Protein AF-A0A8J0R4U1-F1 (afdb_monomer)

Secondary structure (DSSP, 8-state):
-HHHHHHHHHHHHHHHHHHHHHHHHHHHHHHHHHHHHHHHHHHHHHHHHHHHHHHHHHHHHHHHHHHHHHHHHHHHHHHHHHHHHHHHHHHHHHHHHHHHHHHHHHHHHHHHHGGG-TTSHHHHHHHHHHHHHHHHHHHHHHHHHHHHHHHHHHHHHHHHHHHHHHHHHHHHHHHHHHHHHHHHHHHHHHHHHHHHHHHHHHHHHHHHHHHHHHHHHHHHHHHHHHHHHHHTT----------------------------TTTT-EEE-TTT--EEEGGGHHHHHHHHHHHT-

Sequence (294 aa):
MATKMLKSKLGSNSGDMEKLKKENETLKKTLEEMSKSKEKSDERRNKLLEDSKKGEVANNLNLLESQLKDALEKNQKWLVYDQQREEYVKGLMCRIYELEQQLGNANKTIQQQAKDTPSAAKQDDEKQKYYDKLLLAAKKDLDNEKKIASQLRAHLAAMKAERDEERQSYKEKKQKLRAELEVSKQETEEEKKRTKELTNQIQAMSMSLLKQHQQQNQIALLEQQKNTSDICNIVPSWTLHTDFEEKLTIRAQHSPPHRRSLLDESLLECPNCKAVYPASQHRELLAHIDYCTS

Radius of gyration: 56.48 Å; Cα contacts (8 Å, |Δi|>4): 35; chains: 1; bounding box: 121×32×156 Å

Solvent-accessible surface area (backbone atoms only — not comparable to full-atom values): 16674 Å² total; per-residue (Å²): 114,71,70,62,56,52,51,54,51,51,52,51,53,52,53,54,50,54,50,52,51,54,50,49,53,52,50,52,52,50,52,50,51,51,47,55,50,46,53,54,51,51,52,52,51,52,51,52,53,52,54,51,49,52,52,50,53,51,52,51,49,54,50,49,52,52,50,49,52,53,52,51,54,49,50,54,51,49,53,54,49,50,55,51,49,51,53,50,50,52,52,50,51,53,52,50,53,53,48,53,50,51,51,56,50,52,51,52,54,49,58,61,57,58,74,79,53,86,82,57,60,69,66,51,54,55,52,49,54,52,52,51,52,51,50,52,52,53,51,53,50,52,53,49,52,50,52,52,53,51,52,51,51,50,50,54,49,50,58,50,50,54,53,52,50,51,53,47,53,51,50,52,54,53,50,50,53,51,51,52,51,50,51,53,50,50,54,53,53,51,50,51,50,51,51,52,52,51,50,51,51,52,51,53,50,51,53,50,51,52,52,51,50,54,49,52,53,53,50,54,52,53,51,51,51,50,54,52,55,58,59,73,71,59,78,89,77,88,84,85,83,88,89,88,90,85,84,93,82,75,82,92,74,83,76,82,78,74,75,75,59,88,42,66,81,42,73,44,64,40,92,83,80,62,53,76,36,46,49,75,46,48,72,58,51,52,57,48,45,62,61,68,76,106

Organism: Xenopus tropicalis (NCBI:txid8364)

Foldseek 3Di:
DVVVVVVVVVVVVVVVVVVVVVVVVVVVVVVVVVVVVVVVVVVVVVVVVVVVVVVVVVVVVVVVVVVVVVVVVVVVVVVVVVVVVVVVVVVVVVVVVVVVVVVVVVVVVVVVVVVPDPPCVVVVVVVVVVVVVVVVVVVVVVVVVVVVVVVVVVVVVVVVVVVVVVVVVVVVVVVVVVVVVVVVVVVVVVVVVVVVVVVVVVVVVVVVVVVVVVVVVVVVVVVVVVVVVVVVPDDDDDDDDDDDPDDPPDDPDDDDPPPPPPQQPDWDAQPQPRDIDGSVPVVVSVVVNVVSVD

Structure (mmCIF, N/CA/C/O backbone):
data_AF-A0A8J0R4U1-F1
#
_entry.id   AF-A0A8J0R4U1-F1
#
loop_
_atom_site.group_PDB
_atom_site.id
_atom_site.type_symbol
_atom_site.label_atom_id
_atom_site.label_alt_id
_atom_site.label_comp_id
_atom_site.label_asym_id
_atom_site.label_entity_id
_atom_site.label_seq_id
_atom_site.pdbx_PDB_ins_code
_atom_site.Cartn_x
_atom_site.Cartn_y
_atom_site.Cartn_z
_atom_site.occupancy
_atom_site.B_iso_or_equiv
_atom_site.auth_seq_id
_atom_site.auth_comp_id
_atom_site.auth_asym_id
_atom_site.auth_atom_id
_atom_site.pdbx_PDB_model_num
ATOM 1 N N . MET A 1 1 ? 26.862 17.493 -91.982 1.00 55.97 1 MET A N 1
ATOM 2 C CA . MET A 1 1 ? 26.877 16.555 -90.830 1.00 55.97 1 MET A CA 1
ATOM 3 C C . MET A 1 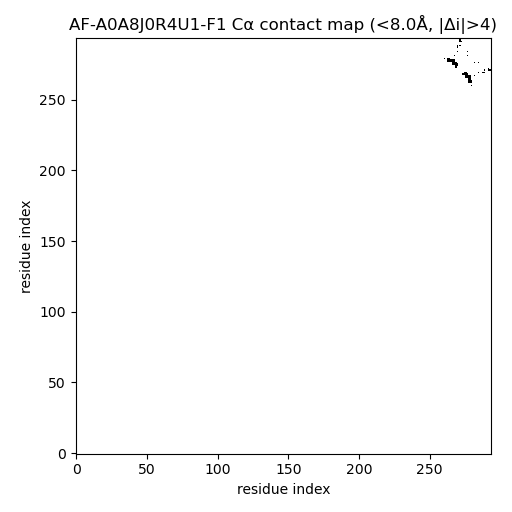1 ? 25.943 16.971 -89.687 1.00 55.97 1 MET A C 1
ATOM 5 O O . MET A 1 1 ? 25.285 16.093 -89.141 1.00 55.97 1 MET A O 1
ATOM 9 N N . ALA A 1 2 ? 25.800 18.264 -89.367 1.00 54.88 2 ALA A N 1
ATOM 10 C CA . ALA A 1 2 ? 24.943 18.744 -88.270 1.00 54.88 2 ALA A CA 1
ATOM 11 C C . ALA A 1 2 ? 23.453 18.326 -88.363 1.00 54.88 2 ALA A C 1
ATOM 13 O O . ALA A 1 2 ? 22.857 17.919 -87.370 1.00 54.88 2 ALA A O 1
ATOM 14 N N . THR A 1 3 ? 22.858 18.320 -89.559 1.00 58.03 3 THR A N 1
ATOM 15 C CA . THR A 1 3 ? 21.442 17.963 -89.778 1.00 58.03 3 THR A CA 1
ATOM 16 C C . THR A 1 3 ? 21.120 16.475 -89.590 1.00 58.03 3 THR A C 1
ATOM 18 O O . THR A 1 3 ? 20.017 16.149 -89.161 1.00 58.03 3 THR A O 1
ATOM 21 N N . LYS A 1 4 ? 22.068 15.558 -89.843 1.00 61.09 4 LYS A N 1
ATOM 22 C CA . LYS A 1 4 ? 21.885 14.113 -89.580 1.00 61.09 4 LYS A CA 1
ATOM 23 C C . LYS A 1 4 ? 21.950 13.794 -88.079 1.00 61.09 4 LYS A C 1
ATOM 25 O O . LYS A 1 4 ? 21.157 12.990 -87.604 1.00 61.09 4 LYS A O 1
ATOM 30 N N . MET A 1 5 ? 22.834 14.474 -87.344 1.00 62.09 5 MET A N 1
ATOM 31 C CA . MET A 1 5 ? 22.974 14.352 -85.884 1.00 62.09 5 MET A CA 1
ATOM 32 C C . MET A 1 5 ? 21.773 14.940 -85.127 1.00 62.09 5 MET A C 1
ATOM 34 O O . MET A 1 5 ? 21.328 14.374 -84.135 1.00 62.09 5 MET A O 1
ATOM 38 N N . LEU A 1 6 ? 21.196 16.043 -85.616 1.00 61.25 6 LEU A N 1
ATOM 39 C CA . LEU A 1 6 ? 19.971 16.613 -85.045 1.00 61.25 6 LEU A CA 1
ATOM 40 C C . LEU A 1 6 ? 18.757 15.691 -85.236 1.00 61.25 6 LEU A C 1
ATOM 42 O O . LEU A 1 6 ? 17.960 15.533 -84.317 1.00 61.25 6 LEU A O 1
ATOM 46 N N . LYS A 1 7 ? 18.634 15.031 -86.395 1.00 63.59 7 LYS A N 1
ATOM 47 C CA . LYS A 1 7 ? 17.503 14.135 -86.693 1.00 63.59 7 LYS A CA 1
ATOM 48 C C . LYS A 1 7 ? 17.536 12.839 -85.875 1.00 63.59 7 LYS A C 1
ATOM 50 O O . LYS A 1 7 ? 16.488 12.404 -85.407 1.00 63.59 7 LYS A O 1
ATOM 55 N N . SER A 1 8 ? 18.717 12.252 -85.652 1.00 65.56 8 SER A N 1
ATOM 56 C CA . SER A 1 8 ? 18.862 11.081 -84.773 1.00 65.56 8 SER A CA 1
ATOM 57 C C . SER A 1 8 ? 18.613 11.428 -83.302 1.00 65.56 8 SER A C 1
ATOM 59 O O . SER A 1 8 ? 17.952 10.668 -82.599 1.00 65.56 8 SER A O 1
ATOM 61 N N . LYS A 1 9 ? 19.062 12.605 -82.848 1.00 66.31 9 LYS A N 1
ATOM 62 C CA . LYS A 1 9 ? 18.845 13.072 -81.472 1.00 66.31 9 LYS A CA 1
ATOM 63 C C . LYS A 1 9 ? 17.380 13.432 -81.197 1.00 66.31 9 LYS A C 1
ATOM 65 O O . LYS A 1 9 ? 16.870 13.103 -80.135 1.00 66.31 9 LYS A O 1
ATOM 70 N N . LEU A 1 10 ? 16.669 14.007 -82.173 1.00 64.44 10 LEU A N 1
ATOM 71 C CA . LEU A 1 10 ? 15.218 14.235 -82.097 1.00 64.44 10 LEU A CA 1
ATOM 72 C C . LEU A 1 10 ? 14.412 12.925 -82.100 1.00 64.44 10 LEU A C 1
ATOM 74 O O . LEU A 1 10 ? 13.445 12.812 -81.353 1.00 64.44 10 LEU A O 1
ATOM 78 N N . GLY A 1 11 ? 14.823 11.925 -82.890 1.00 67.12 11 GLY A N 1
ATOM 79 C CA . GLY A 1 11 ? 14.196 10.597 -82.897 1.00 67.12 11 GLY A CA 1
ATOM 80 C C . GLY A 1 11 ? 14.381 9.834 -81.580 1.00 67.12 11 GLY A C 1
ATOM 81 O O . GLY A 1 11 ? 13.414 9.278 -81.065 1.00 67.12 11 GLY A O 1
ATOM 82 N N . SER A 1 12 ? 15.587 9.872 -80.997 1.00 68.56 12 SER A N 1
ATOM 83 C CA . SER A 1 12 ? 15.860 9.282 -79.674 1.00 68.56 12 SER A CA 1
ATOM 84 C C . SER A 1 12 ? 15.066 9.992 -78.577 1.00 68.56 12 SER A C 1
ATOM 86 O O . SER A 1 12 ? 14.332 9.343 -77.839 1.00 68.56 12 SER A O 1
ATOM 88 N N . ASN A 1 13 ? 15.096 11.330 -78.554 1.00 68.38 13 ASN A N 1
ATOM 89 C CA . ASN A 1 13 ? 14.337 12.119 -77.582 1.00 68.38 13 ASN A CA 1
ATOM 90 C C . ASN A 1 13 ? 12.819 11.890 -77.697 1.00 68.38 13 ASN A C 1
ATOM 92 O O . ASN A 1 13 ? 12.122 11.896 -76.687 1.00 68.38 13 ASN A O 1
ATOM 96 N N . SER A 1 14 ? 12.287 11.672 -78.905 1.00 72.81 14 SER A N 1
ATOM 97 C CA . SER A 1 14 ? 10.866 11.359 -79.104 1.00 72.81 14 SER A CA 1
ATOM 98 C C . SER A 1 14 ? 10.488 9.972 -78.573 1.00 72.81 14 SER A C 1
ATOM 100 O O . SER A 1 14 ? 9.396 9.814 -78.030 1.00 72.81 14 SER A O 1
ATOM 102 N N . GLY A 1 15 ? 11.364 8.972 -78.719 1.00 77.88 15 GLY A N 1
ATOM 103 C CA . GLY A 1 15 ? 11.153 7.631 -78.166 1.00 77.88 15 GLY A CA 1
ATOM 104 C C . GLY A 1 15 ? 11.222 7.612 -76.638 1.00 77.88 15 GLY A C 1
ATOM 105 O O . GLY A 1 15 ? 10.364 7.012 -75.988 1.00 77.88 15 GLY A O 1
ATOM 106 N N . ASP A 1 16 ? 12.184 8.337 -76.065 1.00 82.12 16 ASP A N 1
ATOM 107 C CA . ASP A 1 16 ? 12.335 8.482 -74.615 1.00 82.12 16 ASP A CA 1
ATOM 108 C C . ASP A 1 16 ? 11.140 9.223 -73.998 1.00 82.12 16 ASP A C 1
ATOM 110 O O . ASP A 1 16 ? 10.600 8.795 -72.978 1.00 82.12 16 ASP A O 1
ATOM 114 N N . MET A 1 17 ? 10.641 10.272 -74.661 1.00 79.12 17 MET A N 1
ATOM 115 C CA . MET A 1 17 ? 9.424 10.981 -74.247 1.00 79.12 17 MET A CA 1
ATOM 116 C C . MET A 1 17 ? 8.182 10.083 -74.245 1.00 79.12 17 MET A C 1
ATOM 118 O O . MET A 1 17 ? 7.368 10.160 -73.326 1.00 79.12 17 MET A O 1
ATOM 122 N N . GLU A 1 18 ? 8.021 9.216 -75.245 1.00 83.94 18 GLU A N 1
ATOM 123 C CA . GLU A 1 18 ? 6.876 8.302 -75.315 1.00 83.94 18 GLU A CA 1
ATOM 124 C C . GLU A 1 18 ? 6.953 7.199 -74.247 1.00 83.94 18 GLU A C 1
ATOM 126 O O . GLU A 1 18 ? 5.940 6.808 -73.662 1.00 83.94 18 GLU A O 1
ATOM 131 N N . LYS A 1 19 ? 8.166 6.734 -73.926 1.00 87.12 19 LYS A N 1
ATOM 132 C CA . LYS A 1 19 ? 8.407 5.787 -72.833 1.00 87.12 19 LYS A CA 1
ATOM 133 C C . LYS A 1 19 ? 8.102 6.411 -71.468 1.00 87.12 19 LYS A C 1
ATOM 135 O O . LYS A 1 19 ? 7.379 5.804 -70.682 1.00 87.12 19 LYS A O 1
ATOM 140 N N . LEU A 1 20 ? 8.560 7.642 -71.229 1.00 87.75 20 LEU A N 1
ATOM 141 C CA . LEU A 1 20 ? 8.276 8.393 -70.001 1.00 87.75 20 LEU A CA 1
ATOM 142 C C . LEU A 1 20 ? 6.785 8.707 -69.833 1.00 87.75 20 LEU A C 1
ATOM 144 O O . LEU A 1 20 ? 6.289 8.717 -68.708 1.00 87.75 20 LEU A O 1
ATOM 148 N N . LYS A 1 21 ? 6.043 8.940 -70.923 1.00 86.50 21 LYS A N 1
ATOM 149 C CA . LYS A 1 21 ? 4.579 9.089 -70.864 1.00 86.50 21 LYS A CA 1
ATOM 150 C C . LYS A 1 21 ? 3.899 7.805 -70.407 1.00 86.50 21 LYS A C 1
ATOM 152 O O . LYS A 1 21 ? 3.073 7.849 -69.503 1.00 86.50 21 LYS A O 1
ATOM 157 N N . LYS A 1 22 ? 4.269 6.661 -70.992 1.00 89.81 22 LYS A N 1
ATOM 158 C CA . LYS A 1 22 ? 3.725 5.356 -70.586 1.00 89.81 22 LYS A CA 1
ATOM 159 C C . LYS A 1 22 ? 4.062 5.036 -69.132 1.00 89.81 22 LYS A C 1
ATOM 161 O O . LYS A 1 22 ? 3.189 4.593 -68.396 1.00 89.81 22 LYS A O 1
ATOM 166 N N . GLU A 1 23 ? 5.292 5.312 -68.707 1.00 89.44 23 GLU A N 1
ATOM 167 C CA . GLU A 1 23 ? 5.721 5.130 -67.320 1.00 89.44 23 GLU A CA 1
ATOM 168 C C . GLU A 1 23 ? 4.936 6.039 -66.357 1.00 89.44 23 GLU A C 1
ATOM 170 O O . GLU A 1 23 ? 4.412 5.556 -65.355 1.00 89.44 23 GLU A O 1
ATOM 175 N N . ASN A 1 24 ? 4.730 7.315 -66.700 1.00 88.50 24 ASN A N 1
ATOM 176 C CA . ASN A 1 24 ? 3.894 8.225 -65.908 1.00 88.50 24 ASN A CA 1
ATOM 177 C C . ASN A 1 24 ? 2.436 7.762 -65.812 1.00 88.50 24 ASN A C 1
ATOM 179 O O . ASN A 1 24 ? 1.861 7.814 -64.728 1.00 88.50 24 ASN A O 1
ATOM 183 N N . GLU A 1 25 ? 1.844 7.269 -66.901 1.00 93.06 25 GLU A N 1
ATOM 184 C CA . GLU A 1 25 ? 0.487 6.710 -66.868 1.00 93.06 25 GLU A CA 1
ATOM 185 C C . GLU A 1 25 ? 0.410 5.473 -65.963 1.00 93.06 25 GLU A C 1
ATOM 187 O O . GLU A 1 25 ? -0.514 5.343 -65.155 1.00 93.06 25 GLU A O 1
ATOM 192 N N . THR A 1 26 ? 1.414 4.589 -66.016 1.00 89.88 26 THR A N 1
ATOM 193 C CA . THR A 1 26 ? 1.469 3.434 -65.108 1.00 89.88 26 THR A CA 1
ATOM 194 C C . THR A 1 26 ? 1.648 3.847 -63.649 1.00 89.88 26 THR A C 1
ATOM 196 O O . THR A 1 26 ? 0.945 3.328 -62.787 1.00 89.88 26 THR A O 1
ATOM 199 N N . LEU A 1 27 ? 2.517 4.819 -63.355 1.00 92.06 27 LEU A N 1
ATOM 200 C CA . LEU A 1 27 ? 2.722 5.330 -61.999 1.00 92.06 27 LEU A CA 1
ATOM 201 C C . LEU A 1 27 ? 1.466 6.008 -61.457 1.00 92.06 27 LEU A C 1
ATOM 203 O O . LEU A 1 27 ? 1.099 5.781 -60.306 1.00 92.06 27 LEU A O 1
ATOM 207 N N . LYS A 1 28 ? 0.772 6.790 -62.287 1.00 93.19 28 LYS A N 1
ATOM 208 C CA . LYS A 1 28 ? -0.491 7.438 -61.929 1.00 93.19 28 LYS A CA 1
ATOM 209 C C . LYS A 1 28 ? -1.560 6.405 -61.576 1.00 93.19 28 LYS A C 1
ATOM 211 O O . LYS A 1 28 ? -2.213 6.539 -60.544 1.00 93.19 28 LYS A O 1
ATOM 216 N N . LYS A 1 29 ? -1.680 5.337 -62.371 1.00 94.19 29 LYS A N 1
ATOM 217 C CA . LYS A 1 29 ? -2.605 4.233 -62.090 1.00 94.19 29 LYS A CA 1
ATOM 218 C C . LYS A 1 29 ? -2.261 3.517 -60.779 1.00 94.19 29 LYS A C 1
ATOM 220 O O . LYS A 1 29 ? -3.145 3.326 -59.948 1.00 94.19 29 LYS A O 1
ATOM 225 N N . THR A 1 30 ? -0.986 3.199 -60.552 1.00 91.00 30 THR A N 1
ATOM 226 C CA . THR A 1 30 ? -0.528 2.556 -59.310 1.00 91.00 30 THR A CA 1
ATOM 227 C C . THR A 1 30 ? -0.756 3.449 -58.086 1.00 91.00 30 THR A C 1
ATOM 229 O O . THR A 1 30 ? -1.203 2.968 -57.048 1.00 91.00 30 THR A O 1
ATOM 232 N N . LEU A 1 31 ? -0.507 4.758 -58.190 1.00 90.50 31 LEU A N 1
ATOM 233 C CA . LEU A 1 31 ? -0.778 5.723 -57.117 1.00 90.50 31 LEU A CA 1
ATOM 234 C C . LEU A 1 31 ? -2.268 5.815 -56.783 1.00 90.50 31 LEU A C 1
ATOM 236 O O . LEU A 1 31 ? -2.635 5.920 -55.610 1.00 90.50 31 LEU A O 1
ATOM 240 N N . GLU A 1 32 ? -3.130 5.755 -57.794 1.00 91.50 32 GLU A N 1
ATOM 241 C CA . GLU A 1 32 ? -4.571 5.812 -57.589 1.00 91.50 32 GLU A CA 1
ATOM 242 C C . GLU A 1 32 ? -5.124 4.511 -56.986 1.00 91.50 32 GLU A C 1
ATOM 244 O O . GLU A 1 32 ? -5.979 4.549 -56.098 1.00 91.50 32 GLU A O 1
ATOM 249 N N . GLU A 1 33 ? -4.590 3.354 -57.383 1.00 91.69 33 GLU A N 1
ATOM 250 C CA . GLU A 1 33 ? -4.895 2.061 -56.758 1.00 91.69 33 GLU A CA 1
ATOM 251 C C . GLU A 1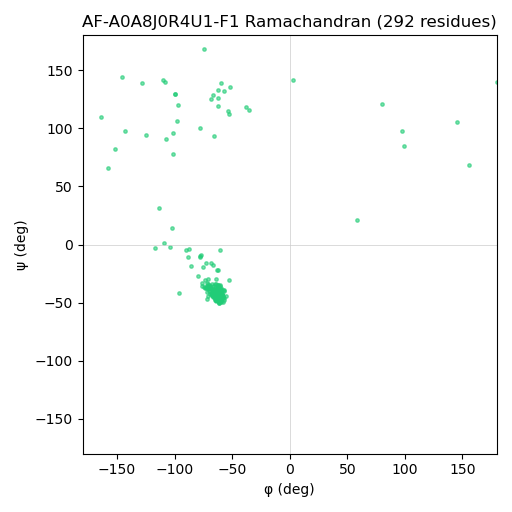 33 ? -4.412 2.003 -55.301 1.00 91.69 33 GLU A C 1
ATOM 253 O O . GLU A 1 33 ? -5.164 1.583 -54.416 1.00 91.69 33 GLU A O 1
ATOM 258 N N . MET A 1 34 ? -3.199 2.493 -55.018 1.00 89.06 34 MET A N 1
ATOM 259 C CA . MET A 1 34 ? -2.686 2.610 -53.651 1.00 89.06 34 MET A CA 1
ATOM 260 C C . MET A 1 34 ? -3.520 3.575 -52.804 1.00 89.06 34 MET A C 1
ATOM 262 O O . MET A 1 34 ? -3.792 3.264 -51.645 1.00 89.06 34 MET A O 1
ATOM 266 N N . SER A 1 35 ? -3.975 4.700 -53.366 1.00 91.12 35 SER A N 1
ATOM 267 C CA . SER A 1 35 ? -4.842 5.653 -52.655 1.00 91.12 35 SER A CA 1
ATOM 268 C C . SER A 1 35 ? -6.184 5.020 -52.295 1.00 91.12 35 SER A C 1
ATOM 270 O O . SER A 1 35 ? -6.564 5.024 -51.127 1.00 91.12 35 SER A O 1
ATOM 272 N N . LYS A 1 36 ? -6.844 4.352 -53.251 1.00 93.12 36 LYS A N 1
ATOM 273 C CA . LYS A 1 36 ? -8.109 3.633 -53.007 1.00 93.12 36 LYS A CA 1
ATOM 274 C C . LYS A 1 36 ? -7.947 2.492 -51.999 1.00 93.12 36 LYS A C 1
ATOM 276 O O . LYS A 1 36 ? -8.848 2.232 -51.202 1.00 93.12 36 LYS A O 1
ATOM 281 N N . SER A 1 37 ? -6.817 1.785 -52.031 1.00 90.25 37 SER A N 1
ATOM 282 C CA . SER A 1 37 ? -6.507 0.735 -51.053 1.00 90.25 37 SER A CA 1
ATOM 283 C C . SER A 1 37 ? -6.299 1.315 -49.652 1.00 90.25 37 SER A C 1
ATOM 285 O O . SER A 1 37 ? -6.830 0.788 -48.672 1.00 90.25 37 SER A O 1
ATOM 287 N N . LYS A 1 38 ? -5.579 2.438 -49.556 1.00 91.50 38 LYS A N 1
ATOM 288 C CA . LYS A 1 38 ? -5.329 3.140 -48.298 1.00 91.50 38 LYS A CA 1
ATOM 289 C C . LYS A 1 38 ? -6.621 3.676 -47.684 1.00 91.50 38 LYS A C 1
ATOM 291 O O . LYS A 1 38 ? -6.867 3.400 -46.518 1.00 91.50 38 LYS A O 1
ATOM 296 N N . GLU A 1 39 ? -7.479 4.323 -48.470 1.00 90.25 39 GLU A N 1
ATOM 297 C CA . GLU A 1 39 ? -8.795 4.804 -48.021 1.00 90.25 39 GLU A CA 1
ATOM 298 C C . GLU A 1 39 ? -9.655 3.667 -47.454 1.00 90.25 39 GLU A C 1
ATOM 300 O O . GLU A 1 39 ? -10.159 3.760 -46.336 1.00 90.25 39 GLU A O 1
ATOM 305 N N . LYS A 1 40 ? -9.749 2.535 -48.165 1.00 89.69 40 LYS A N 1
ATOM 306 C CA . LYS A 1 40 ? -10.480 1.352 -47.678 1.00 89.69 40 LYS A CA 1
ATOM 307 C C . LYS A 1 40 ? -9.872 0.767 -46.403 1.00 89.69 40 LYS A C 1
ATOM 309 O O . LYS A 1 40 ? -10.604 0.266 -45.548 1.00 89.69 40 LYS A O 1
ATOM 314 N N . SER A 1 41 ? -8.546 0.780 -46.286 1.00 87.38 41 SER A N 1
ATOM 315 C CA . SER A 1 41 ? -7.844 0.320 -45.087 1.00 87.38 41 SER A CA 1
ATOM 316 C C . SER A 1 41 ? -8.105 1.246 -43.898 1.00 87.38 41 SER A C 1
ATOM 318 O O . SER A 1 41 ? -8.359 0.767 -42.792 1.00 87.38 41 SER A O 1
ATOM 320 N N . ASP A 1 42 ? -8.080 2.559 -44.118 1.00 88.62 42 ASP A N 1
ATOM 321 C CA . ASP A 1 42 ? -8.350 3.566 -43.094 1.00 88.62 42 ASP A CA 1
ATOM 322 C C . ASP A 1 42 ? -9.811 3.521 -42.629 1.00 88.62 42 ASP A C 1
ATOM 324 O O . ASP A 1 42 ? -10.072 3.558 -41.427 1.00 88.62 42 ASP A O 1
ATOM 328 N N . GLU A 1 43 ? -10.763 3.322 -43.539 1.00 90.12 43 GLU A N 1
ATOM 329 C CA . GLU A 1 43 ? -12.177 3.178 -43.190 1.00 90.12 43 GLU A CA 1
ATOM 330 C C . GLU A 1 43 ? -12.460 1.892 -42.398 1.00 90.12 43 GLU A C 1
ATOM 332 O O . GLU A 1 43 ? -13.167 1.918 -41.387 1.00 90.12 43 GLU A O 1
ATOM 337 N N . ARG A 1 44 ? -11.834 0.767 -42.776 1.00 87.62 44 ARG A N 1
ATOM 338 C CA . ARG A 1 44 ? -11.890 -0.477 -41.984 1.00 87.62 44 ARG A CA 1
ATOM 339 C C . ARG A 1 44 ? -11.307 -0.287 -40.586 1.00 87.62 44 ARG A C 1
ATOM 341 O O . ARG A 1 44 ? -11.892 -0.768 -39.617 1.00 87.62 44 ARG A O 1
ATOM 348 N N . ARG A 1 45 ? -10.176 0.416 -40.475 1.00 85.94 45 ARG A N 1
ATOM 349 C CA . ARG A 1 45 ? -9.524 0.713 -39.193 1.00 85.94 45 ARG A CA 1
ATOM 350 C C . ARG A 1 45 ? -10.407 1.588 -38.305 1.00 85.94 45 ARG A C 1
ATOM 352 O O . ARG A 1 45 ? -10.582 1.265 -37.134 1.00 85.94 45 ARG A O 1
ATOM 359 N N . ASN A 1 46 ? -11.003 2.641 -38.858 1.00 84.12 46 ASN A N 1
ATOM 360 C CA . ASN A 1 46 ? -11.906 3.519 -38.115 1.00 84.12 46 ASN A CA 1
ATOM 361 C C . ASN A 1 46 ? -13.161 2.779 -37.640 1.00 84.12 46 ASN A C 1
ATOM 363 O O . ASN A 1 46 ? -13.548 2.925 -36.484 1.00 84.12 46 ASN A O 1
ATOM 367 N N . LYS A 1 47 ? -13.751 1.923 -38.481 1.00 88.00 47 LYS A N 1
ATOM 368 C CA . LYS A 1 47 ? -14.913 1.114 -38.093 1.00 88.00 47 LYS A CA 1
ATOM 369 C C . LYS A 1 47 ? -14.605 0.163 -36.929 1.00 88.00 47 LYS A C 1
ATOM 371 O O . LYS A 1 47 ? -15.370 0.110 -35.974 1.00 88.00 47 LYS A O 1
ATOM 376 N N . LEU A 1 48 ? -13.460 -0.523 -36.969 1.00 81.44 48 LEU A N 1
ATOM 377 C CA . LEU A 1 48 ? -13.019 -1.403 -35.879 1.00 81.44 48 LEU A CA 1
ATOM 378 C C . LEU A 1 48 ? -12.792 -0.643 -34.564 1.00 81.44 48 LEU A C 1
ATOM 380 O O . LEU A 1 48 ? -13.136 -1.150 -33.498 1.00 81.44 48 LEU A O 1
ATOM 384 N N . LEU A 1 49 ? -12.238 0.571 -34.632 1.00 78.12 49 LEU A N 1
ATOM 385 C CA . LEU A 1 49 ? -12.052 1.423 -33.455 1.00 78.12 49 LEU A CA 1
ATOM 386 C C . LEU A 1 49 ? -13.393 1.843 -32.839 1.00 78.12 49 LEU A C 1
ATOM 388 O O . LEU A 1 49 ? -13.538 1.809 -31.620 1.00 78.12 49 LEU A O 1
ATOM 392 N N . GLU A 1 50 ? -14.377 2.207 -33.659 1.00 79.69 50 GLU A N 1
ATOM 393 C CA . GLU A 1 50 ? -15.708 2.593 -33.178 1.00 79.69 50 GLU A CA 1
ATOM 394 C C . GLU A 1 50 ? -16.499 1.410 -32.608 1.00 79.69 50 GLU A C 1
ATOM 396 O O . GLU A 1 50 ? -17.127 1.543 -31.556 1.00 79.69 50 GLU A O 1
ATOM 401 N N . ASP A 1 51 ? -16.421 0.234 -33.232 1.00 80.94 51 ASP A N 1
ATOM 402 C CA . ASP A 1 51 ? -17.064 -0.979 -32.718 1.00 80.94 51 ASP A CA 1
ATOM 403 C C . ASP A 1 51 ? -16.429 -1.428 -31.387 1.00 80.94 51 ASP A C 1
ATOM 405 O O . ASP A 1 51 ? -17.144 -1.794 -30.450 1.00 80.94 51 ASP A O 1
ATOM 409 N N . SER A 1 52 ? -15.101 -1.309 -31.252 1.00 78.94 52 SER A N 1
ATOM 410 C CA . SER A 1 52 ? -14.392 -1.588 -29.996 1.00 78.94 52 SER A CA 1
ATOM 411 C C . SER A 1 52 ? -14.807 -0.628 -28.877 1.00 78.94 52 SER A C 1
ATOM 413 O O . SER A 1 52 ? -15.090 -1.073 -27.765 1.00 78.94 52 SER A O 1
ATOM 415 N N . LYS A 1 53 ? -14.905 0.679 -29.164 1.00 80.19 53 LYS A N 1
ATOM 416 C CA . LYS A 1 53 ? -15.360 1.682 -28.185 1.00 80.19 53 LYS A CA 1
ATOM 417 C C . LYS A 1 53 ? -16.809 1.450 -27.763 1.00 80.19 53 LYS A C 1
ATOM 419 O O . LYS A 1 53 ? -17.119 1.536 -26.580 1.00 80.19 53 LYS A O 1
ATOM 424 N N . LYS A 1 54 ? -17.706 1.138 -28.705 1.00 78.56 54 LYS A N 1
ATOM 425 C CA . LYS A 1 54 ? -19.114 0.839 -28.392 1.00 78.56 54 LYS A CA 1
ATOM 426 C C . LYS A 1 54 ? -19.249 -0.394 -27.504 1.00 78.56 54 LYS A C 1
ATOM 428 O O . LYS A 1 54 ? -20.030 -0.362 -26.557 1.00 78.56 54 LYS A O 1
ATOM 433 N N . GLY A 1 55 ? -18.477 -1.446 -27.781 1.00 78.31 55 GLY A N 1
ATOM 434 C CA . GLY A 1 55 ? -18.432 -2.643 -26.941 1.00 78.31 55 GLY A CA 1
ATOM 435 C C . GLY A 1 55 ? -17.941 -2.342 -25.524 1.00 78.31 55 GLY A C 1
ATOM 436 O O . GLY A 1 55 ? -18.554 -2.779 -24.554 1.00 78.31 55 GLY A O 1
ATOM 437 N N . GLU A 1 56 ? -16.888 -1.536 -25.390 1.00 81.44 56 GLU A N 1
ATOM 438 C CA . GLU A 1 56 ? -16.351 -1.125 -24.089 1.00 81.44 56 GLU A CA 1
ATOM 439 C C . GLU A 1 56 ? -17.348 -0.272 -23.289 1.00 81.44 56 GLU A C 1
ATOM 441 O O . GLU A 1 56 ? -17.593 -0.544 -22.114 1.00 81.44 56 GLU A O 1
ATOM 446 N N . VAL A 1 57 ? -18.000 0.702 -23.929 1.00 83.88 57 VAL A N 1
ATOM 447 C CA . VAL A 1 57 ? -19.035 1.535 -23.295 1.00 83.88 57 VAL A CA 1
ATOM 448 C C . VAL A 1 57 ? -20.238 0.696 -22.857 1.00 83.88 57 VAL A C 1
ATOM 450 O O . VAL A 1 57 ? -20.722 0.872 -21.740 1.00 83.88 57 VAL A O 1
ATOM 453 N N . ALA A 1 58 ? -20.699 -0.244 -23.687 1.00 84.00 58 ALA A N 1
ATOM 454 C CA . ALA A 1 58 ? -21.802 -1.136 -23.337 1.00 84.00 58 ALA A CA 1
ATOM 455 C C . ALA A 1 58 ? -21.446 -2.061 -22.160 1.00 84.00 58 ALA A C 1
ATOM 457 O O . ALA A 1 58 ? -22.247 -2.230 -21.242 1.00 84.00 58 ALA A O 1
ATOM 458 N N . ASN A 1 59 ? -20.229 -2.611 -22.139 1.00 86.94 59 ASN A N 1
ATOM 459 C CA . ASN A 1 59 ? -19.746 -3.435 -21.029 1.00 86.94 59 ASN A CA 1
ATOM 460 C C . ASN A 1 59 ? -19.651 -2.632 -19.725 1.00 86.94 59 ASN A C 1
ATOM 462 O O . ASN A 1 59 ? -20.089 -3.109 -18.679 1.00 86.94 59 ASN A O 1
ATOM 466 N N . ASN A 1 60 ? -19.144 -1.399 -19.795 1.00 91.06 60 ASN A N 1
ATOM 467 C CA . ASN A 1 60 ? -19.076 -0.497 -18.647 1.00 91.06 60 ASN A CA 1
ATOM 468 C C . ASN A 1 60 ? -20.472 -0.119 -18.130 1.00 91.06 60 ASN A C 1
ATOM 470 O O . ASN A 1 60 ? -20.688 -0.097 -16.920 1.00 91.06 60 ASN A O 1
ATOM 474 N N . LEU A 1 61 ? -21.433 0.125 -19.026 1.00 92.62 61 LEU A N 1
ATOM 475 C CA . LEU A 1 61 ? -22.818 0.415 -18.655 1.00 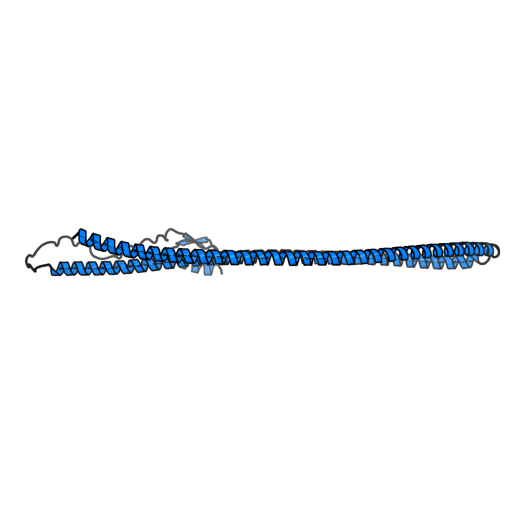92.62 61 LEU A CA 1
ATOM 476 C C . LEU A 1 61 ? -23.481 -0.780 -17.955 1.00 92.62 61 LEU A C 1
ATOM 478 O O . LEU A 1 61 ? -24.077 -0.608 -16.896 1.00 92.62 61 LEU A O 1
ATOM 482 N N . ASN A 1 62 ? -23.320 -1.989 -18.497 1.00 92.94 62 ASN A N 1
ATOM 483 C CA . ASN A 1 62 ? -23.847 -3.215 -17.890 1.00 92.94 62 ASN A CA 1
ATOM 484 C C . ASN A 1 62 ? -23.222 -3.485 -16.511 1.00 92.94 62 ASN A C 1
ATOM 486 O O . ASN A 1 62 ? -23.916 -3.892 -15.578 1.00 92.94 62 ASN A O 1
ATOM 490 N N . LEU A 1 63 ? -21.916 -3.232 -16.361 1.00 94.31 63 LEU A N 1
ATOM 491 C CA . LEU A 1 63 ? -21.227 -3.356 -15.077 1.00 94.31 63 LEU A CA 1
ATOM 492 C C . LEU A 1 63 ? -21.784 -2.364 -14.049 1.00 94.31 63 LEU A C 1
ATOM 494 O O . LEU A 1 63 ? -22.082 -2.759 -12.922 1.00 94.31 63 LEU A O 1
ATOM 498 N N . LEU A 1 64 ? -21.966 -1.101 -14.441 1.00 94.75 64 LEU A N 1
ATOM 499 C CA . LEU A 1 64 ? -22.556 -0.068 -13.587 1.00 94.75 64 LEU A CA 1
ATOM 500 C C . LEU A 1 64 ? -24.000 -0.404 -13.200 1.00 94.75 64 LEU A C 1
ATOM 502 O O . LEU A 1 64 ? -24.372 -0.253 -12.039 1.00 94.75 64 LEU A O 1
ATOM 506 N N . GLU A 1 65 ? -24.803 -0.913 -14.134 1.00 96.06 65 GLU A N 1
ATOM 507 C CA . GLU A 1 65 ? -26.171 -1.352 -13.851 1.00 96.06 65 GLU A CA 1
ATOM 508 C C . GLU A 1 65 ? -26.190 -2.514 -12.846 1.00 96.06 65 GLU A C 1
ATOM 510 O O . GLU A 1 65 ? -26.979 -2.508 -11.898 1.00 96.06 65 GLU A O 1
ATOM 515 N N . SER A 1 66 ? -25.289 -3.488 -13.002 1.00 95.56 66 SER A N 1
ATOM 516 C CA . SER A 1 66 ? -25.154 -4.599 -12.055 1.00 95.56 66 SER A CA 1
ATOM 517 C C . SER A 1 66 ? -24.729 -4.120 -10.667 1.00 95.56 66 SER A C 1
ATOM 519 O O . SER A 1 66 ? -25.265 -4.596 -9.667 1.00 95.56 66 SER A O 1
ATOM 521 N N . GLN A 1 67 ? -23.784 -3.180 -10.588 1.00 97.50 67 GLN A N 1
ATOM 522 C CA . GLN A 1 67 ? -23.343 -2.597 -9.320 1.00 97.50 67 GLN A CA 1
ATOM 523 C C . GLN A 1 67 ? -24.460 -1.804 -8.643 1.00 97.50 67 GLN A C 1
ATOM 525 O O . GLN A 1 67 ? -24.624 -1.895 -7.429 1.00 97.50 67 GLN A O 1
ATOM 530 N N . LEU A 1 68 ? -25.259 -1.063 -9.414 1.00 97.81 68 LEU A N 1
ATOM 531 C CA . LEU A 1 68 ? -26.401 -0.327 -8.885 1.00 97.81 68 LEU A CA 1
ATOM 532 C C . LEU A 1 68 ? -27.462 -1.278 -8.320 1.00 97.81 68 LEU A C 1
ATOM 534 O O . LEU A 1 68 ? -27.968 -1.040 -7.226 1.00 97.81 68 LEU A O 1
ATOM 538 N N . LYS A 1 69 ? -27.768 -2.376 -9.021 1.00 97.69 69 LYS A N 1
ATOM 539 C CA . LYS A 1 69 ? -28.700 -3.403 -8.528 1.00 97.69 69 LYS A CA 1
ATOM 540 C C . LYS A 1 69 ? -28.214 -4.028 -7.220 1.00 97.69 69 LYS A C 1
ATOM 542 O O . LYS A 1 69 ? -28.986 -4.096 -6.268 1.00 97.69 69 LYS A O 1
ATOM 547 N N . ASP A 1 70 ? -26.939 -4.408 -7.146 1.00 98.19 70 ASP A N 1
ATOM 548 C CA . ASP A 1 70 ? -26.332 -4.947 -5.920 1.00 98.19 70 ASP A CA 1
ATOM 549 C C . ASP A 1 70 ? -26.351 -3.921 -4.772 1.00 98.19 70 ASP A C 1
ATOM 551 O O . ASP A 1 70 ? -26.687 -4.255 -3.635 1.00 98.19 70 ASP A O 1
ATOM 555 N N . ALA A 1 71 ? -26.063 -2.648 -5.062 1.00 97.94 71 ALA A N 1
ATOM 556 C CA . ALA A 1 71 ? -26.125 -1.576 -4.073 1.00 97.94 71 ALA A CA 1
ATOM 557 C C . ALA A 1 71 ? -27.549 -1.365 -3.533 1.00 97.94 71 ALA A C 1
ATOM 559 O O . ALA A 1 71 ? -27.723 -1.211 -2.323 1.00 97.94 71 ALA A O 1
ATOM 560 N N . LEU A 1 72 ? -28.564 -1.399 -4.402 1.00 98.25 72 LEU A N 1
ATOM 561 C CA . LEU A 1 72 ? -29.971 -1.286 -4.008 1.00 98.25 72 LEU A CA 1
ATOM 562 C C . LEU A 1 72 ? -30.435 -2.496 -3.190 1.00 98.25 72 LEU A C 1
ATOM 564 O O . LEU A 1 72 ? -31.095 -2.325 -2.166 1.00 98.25 72 LEU A O 1
ATOM 568 N N . GLU A 1 73 ? -30.047 -3.711 -3.577 1.00 98.19 73 GLU A N 1
ATOM 569 C CA . GLU A 1 73 ? -30.368 -4.920 -2.814 1.00 98.19 73 GLU A CA 1
ATOM 570 C C . GLU A 1 73 ? -29.721 -4.890 -1.422 1.00 98.19 73 GLU A C 1
ATOM 572 O O . GLU A 1 73 ? -30.367 -5.193 -0.415 1.00 98.19 73 GLU A O 1
ATOM 577 N N . LYS A 1 74 ? -28.453 -4.472 -1.338 1.00 98.19 74 LYS A N 1
ATOM 578 C CA . LYS A 1 74 ? -27.770 -4.270 -0.055 1.00 98.19 74 LYS A CA 1
ATOM 579 C C . LYS A 1 74 ? -28.459 -3.202 0.778 1.00 98.19 74 LYS A C 1
ATOM 581 O O . LYS A 1 74 ? -28.643 -3.419 1.970 1.00 98.19 74 LYS A O 1
ATOM 586 N N . ASN A 1 75 ? -28.867 -2.085 0.179 1.00 98.38 75 ASN A N 1
ATOM 587 C CA . ASN A 1 75 ? -29.593 -1.032 0.884 1.00 98.38 75 ASN A CA 1
ATOM 588 C C . ASN A 1 75 ? -30.905 -1.561 1.492 1.00 98.38 75 ASN A C 1
ATOM 590 O O . ASN A 1 75 ? -31.158 -1.347 2.675 1.00 98.38 75 ASN A O 1
ATOM 594 N N . GLN A 1 76 ? -31.664 -2.365 0.741 1.00 98.25 76 GLN A N 1
ATOM 595 C CA . GLN A 1 76 ? -32.875 -3.012 1.250 1.00 98.25 76 GLN A CA 1
ATOM 596 C C . GLN A 1 76 ? -32.580 -3.965 2.419 1.00 98.25 76 GLN A C 1
ATOM 598 O O . GLN A 1 76 ? -33.301 -3.970 3.417 1.00 98.25 76 GLN A O 1
ATOM 603 N N . LYS A 1 77 ? -31.507 -4.761 2.326 1.00 98.25 77 LYS A N 1
ATOM 604 C CA . LYS A 1 77 ? -31.073 -5.644 3.423 1.00 98.25 77 LYS A CA 1
ATOM 605 C C . LYS A 1 77 ? -30.678 -4.847 4.667 1.00 98.25 77 LYS A C 1
ATOM 607 O O . LYS A 1 77 ? -31.043 -5.245 5.769 1.00 98.25 77 LYS A O 1
ATOM 612 N N . TRP A 1 78 ? -29.978 -3.725 4.497 1.00 98.56 78 TRP A N 1
ATOM 613 C CA . TRP A 1 78 ? -29.619 -2.831 5.599 1.00 98.56 78 TRP A CA 1
ATOM 614 C C . TRP A 1 78 ? -30.844 -2.247 6.289 1.00 98.56 78 TRP A C 1
ATOM 616 O O . TRP A 1 78 ? -30.867 -2.211 7.513 1.00 98.56 78 TRP A O 1
ATOM 626 N N . LEU A 1 79 ? -31.872 -1.863 5.531 1.00 98.56 79 LEU A N 1
ATOM 627 C CA . LEU A 1 79 ? -33.114 -1.349 6.102 1.00 98.56 79 LEU A CA 1
ATOM 628 C C . LEU A 1 79 ? -33.813 -2.398 6.983 1.00 98.56 79 LEU A C 1
ATOM 630 O O . LEU A 1 79 ? -34.220 -2.103 8.103 1.00 98.56 79 LEU A O 1
ATOM 634 N N . VAL A 1 80 ? -33.906 -3.645 6.509 1.00 98.44 80 VAL A N 1
ATOM 635 C CA . VAL A 1 80 ? -34.487 -4.748 7.297 1.00 98.44 80 VAL A CA 1
ATOM 636 C C . VAL A 1 80 ? -33.641 -5.052 8.535 1.00 98.44 80 VAL A C 1
ATOM 638 O O . VAL A 1 80 ? -34.187 -5.274 9.616 1.00 98.44 80 VAL A O 1
ATOM 641 N N . TYR A 1 81 ? -32.315 -5.057 8.389 1.00 98.56 81 TYR A N 1
ATOM 642 C CA . TYR A 1 81 ? -31.393 -5.251 9.505 1.00 98.56 81 TYR A CA 1
ATOM 643 C C . TYR A 1 81 ? -31.552 -4.161 10.569 1.00 98.56 81 TYR A C 1
ATOM 645 O O . TYR A 1 81 ? -31.602 -4.476 11.756 1.00 98.56 81 TYR A O 1
ATOM 653 N N . ASP A 1 82 ? -31.661 -2.898 10.158 1.00 98.50 82 ASP A N 1
ATOM 654 C CA . ASP A 1 82 ? -31.829 -1.776 11.077 1.00 98.50 82 ASP A CA 1
ATOM 655 C C . ASP A 1 82 ? -33.152 -1.881 11.843 1.00 98.50 82 ASP A C 1
ATOM 657 O O . ASP A 1 82 ? -33.151 -1.829 13.070 1.00 98.50 82 ASP A O 1
ATOM 661 N N . GLN A 1 83 ? -34.252 -2.210 11.156 1.00 98.50 83 GLN A N 1
ATOM 662 C CA . GLN A 1 83 ? -35.540 -2.458 11.808 1.00 98.50 83 GLN A CA 1
ATOM 663 C C . GLN A 1 83 ? -35.459 -3.588 12.850 1.00 98.50 83 GLN A C 1
ATOM 665 O O . GLN A 1 83 ? -35.963 -3.450 13.965 1.00 98.50 83 GLN A O 1
ATOM 670 N N . GLN A 1 84 ? -34.813 -4.712 12.519 1.00 98.62 84 GLN A N 1
ATOM 671 C CA . GLN A 1 84 ? -34.628 -5.817 13.469 1.00 98.62 84 GLN A CA 1
ATOM 672 C C . GLN A 1 84 ? -33.753 -5.409 14.656 1.00 98.62 84 GLN A C 1
ATOM 674 O O . GLN A 1 84 ? -34.036 -5.778 15.798 1.00 98.62 84 GLN A O 1
ATOM 679 N N . ARG A 1 85 ? -32.695 -4.636 14.397 1.00 98.56 85 ARG A N 1
ATOM 680 C CA . ARG A 1 85 ? -31.811 -4.102 15.430 1.00 98.56 85 ARG A CA 1
ATOM 681 C C . ARG A 1 85 ? -32.572 -3.173 16.373 1.00 98.56 85 ARG A C 1
ATOM 683 O O . ARG A 1 85 ? -32.368 -3.265 17.581 1.00 98.56 85 ARG A O 1
ATOM 690 N N . GLU A 1 86 ? -33.438 -2.308 15.855 1.00 98.38 86 GLU A N 1
ATOM 691 C CA . GLU A 1 86 ? -34.270 -1.433 16.681 1.00 98.38 86 GLU A CA 1
ATOM 692 C C . GLU A 1 86 ? -35.208 -2.230 17.590 1.00 98.38 86 GLU A C 1
ATOM 694 O O . GLU A 1 86 ? -35.253 -1.966 18.792 1.00 98.38 86 GLU A O 1
ATOM 699 N N . GLU A 1 87 ? -35.905 -3.238 17.060 1.00 98.12 87 GLU A N 1
ATOM 700 C CA . GLU A 1 87 ? -36.788 -4.093 17.866 1.00 98.12 87 GLU A CA 1
ATOM 701 C C . GLU A 1 87 ? -36.014 -4.876 18.935 1.00 98.12 87 GLU A C 1
ATOM 703 O O . GLU A 1 87 ? -36.448 -4.970 20.085 1.00 98.12 87 GLU A O 1
ATOM 708 N N . TYR A 1 88 ? -34.816 -5.364 18.604 1.00 98.44 88 TYR A N 1
ATOM 709 C CA . TYR A 1 88 ? -33.935 -6.011 19.573 1.00 98.44 88 TYR A CA 1
ATOM 710 C C . TYR A 1 88 ? -33.526 -5.060 20.707 1.00 98.44 88 TYR A C 1
ATOM 712 O O . TYR A 1 88 ? -33.616 -5.417 21.883 1.00 98.44 88 TYR A O 1
ATOM 720 N N . VAL A 1 89 ? -33.117 -3.831 20.379 1.00 98.69 89 VAL A N 1
ATOM 721 C CA . VAL A 1 89 ? -32.741 -2.821 21.381 1.00 98.69 89 VAL A CA 1
ATOM 722 C C . VAL A 1 89 ? -33.935 -2.449 22.258 1.00 98.69 89 VAL A C 1
ATOM 724 O O . VAL A 1 89 ? -33.782 -2.385 23.478 1.00 98.69 89 VAL A O 1
ATOM 727 N N . LYS A 1 90 ? -35.130 -2.269 21.680 1.00 98.38 90 LYS A N 1
ATOM 728 C CA . LYS A 1 90 ? -36.364 -2.045 22.452 1.00 98.38 90 LYS A CA 1
ATOM 729 C C . LYS A 1 90 ? -36.619 -3.191 23.432 1.00 98.38 90 LYS A C 1
ATOM 731 O O . LYS A 1 90 ? -36.860 -2.933 24.610 1.00 98.38 90 LYS A O 1
ATOM 736 N N . GLY A 1 91 ? -36.479 -4.441 22.985 1.00 98.50 91 GLY A N 1
ATOM 737 C CA . GLY A 1 91 ? -36.614 -5.623 23.840 1.00 98.50 91 GLY A CA 1
ATOM 738 C C . GLY A 1 91 ? -35.606 -5.652 24.993 1.00 98.50 91 GLY A C 1
ATOM 739 O O . GLY A 1 91 ? -35.980 -5.917 26.137 1.00 98.50 91 GLY A O 1
ATOM 740 N N . LEU A 1 92 ? -34.341 -5.309 24.726 1.00 98.38 92 LEU A N 1
ATOM 741 C CA . LEU A 1 92 ? -33.327 -5.181 25.775 1.00 98.38 92 LEU A CA 1
ATOM 742 C C . LEU A 1 92 ? -33.680 -4.086 26.786 1.00 98.38 92 LEU A C 1
ATOM 744 O O . LEU A 1 92 ? -33.545 -4.317 27.985 1.00 98.38 92 LEU A O 1
ATOM 748 N N . MET A 1 93 ? -34.164 -2.926 26.333 1.00 98.06 93 MET A N 1
ATOM 749 C CA . MET A 1 93 ? -34.579 -1.849 27.239 1.00 98.06 93 MET A CA 1
ATOM 750 C C . MET A 1 93 ? -35.749 -2.273 28.132 1.00 98.06 93 MET A C 1
ATOM 752 O O . MET A 1 93 ? -35.699 -2.040 29.338 1.00 98.06 93 MET A O 1
ATOM 756 N N . CYS A 1 94 ? -36.759 -2.955 27.581 1.00 98.19 94 CYS A N 1
ATOM 757 C CA . CYS A 1 94 ? -37.851 -3.521 28.377 1.00 98.19 94 CYS A CA 1
ATOM 758 C C . CYS A 1 94 ? -37.328 -4.507 29.427 1.00 98.19 94 CYS A C 1
ATOM 760 O O . CYS A 1 94 ? -37.707 -4.425 30.594 1.00 98.19 94 CYS A O 1
ATOM 762 N N . ARG A 1 95 ? -36.405 -5.398 29.044 1.00 98.12 95 ARG A N 1
ATOM 763 C CA . ARG A 1 95 ? -35.839 -6.380 29.972 1.00 98.12 95 ARG A CA 1
ATOM 764 C C . ARG A 1 95 ? -35.013 -5.736 31.085 1.00 98.12 95 ARG A C 1
ATOM 766 O O . ARG A 1 95 ? -35.094 -6.175 32.229 1.00 98.12 95 ARG A O 1
ATOM 773 N N . ILE A 1 96 ? -34.223 -4.714 30.758 1.00 97.81 96 ILE A N 1
ATOM 774 C CA . ILE A 1 96 ? -33.461 -3.939 31.745 1.00 97.81 96 ILE A CA 1
ATOM 775 C C . ILE A 1 96 ? -34.427 -3.296 32.741 1.00 97.81 96 ILE A C 1
ATOM 777 O O . ILE A 1 96 ? -34.266 -3.486 33.942 1.00 97.81 96 ILE A O 1
ATOM 781 N N . TYR A 1 97 ? -35.478 -2.641 32.249 1.00 97.62 97 TYR A N 1
ATOM 782 C CA . TYR A 1 97 ? -36.483 -2.010 33.099 1.00 97.62 97 TYR A CA 1
ATOM 783 C C . TYR A 1 97 ? -37.185 -3.008 34.039 1.00 97.62 97 TYR A C 1
ATOM 785 O O . TYR A 1 97 ? -37.349 -2.743 35.230 1.00 97.62 97 TYR A O 1
ATOM 793 N N . GLU A 1 98 ? -37.566 -4.190 33.542 1.00 97.88 98 GLU A N 1
ATOM 794 C CA . GLU A 1 98 ? -38.138 -5.257 34.377 1.00 97.88 98 GLU A CA 1
ATOM 795 C C . GLU A 1 98 ? -37.187 -5.693 35.495 1.00 97.88 98 GLU A C 1
ATOM 797 O O . GLU A 1 98 ? -37.607 -5.863 36.642 1.00 97.88 98 GLU A O 1
ATOM 802 N N . LEU A 1 99 ? -35.908 -5.885 35.166 1.00 96.50 99 LEU A N 1
ATOM 803 C CA . LEU A 1 99 ? -34.889 -6.293 36.129 1.00 96.50 99 LEU A CA 1
ATOM 804 C C . LEU A 1 99 ? -34.639 -5.208 37.180 1.00 96.50 99 LEU A C 1
ATOM 806 O O . LEU A 1 99 ? -34.536 -5.526 38.364 1.00 96.50 99 LEU A O 1
ATOM 810 N N . GLU A 1 100 ? -34.600 -3.939 36.778 1.00 95.44 100 GLU A N 1
ATOM 811 C CA . GLU A 1 100 ? -34.477 -2.802 37.696 1.00 95.44 100 GLU A CA 1
ATOM 812 C C . GLU A 1 100 ? -35.637 -2.762 38.699 1.00 95.44 100 GLU A C 1
ATOM 814 O O . GLU A 1 100 ? -35.416 -2.591 39.901 1.00 95.44 100 GLU A O 1
ATOM 819 N N . GLN A 1 101 ? -36.868 -3.007 38.240 1.00 95.75 101 GLN A N 1
ATOM 820 C CA . GLN A 1 101 ? -38.038 -3.068 39.118 1.00 95.75 101 GLN A CA 1
ATOM 821 C C . GLN A 1 101 ? -37.991 -4.262 40.077 1.00 95.75 101 GLN A C 1
ATOM 823 O O . GLN A 1 101 ? -38.278 -4.115 41.269 1.00 95.75 101 GLN A O 1
ATOM 828 N N . GLN A 1 102 ? -37.598 -5.444 39.590 1.00 94.69 102 GLN A N 1
ATOM 829 C CA . GLN A 1 102 ? -37.422 -6.628 40.438 1.00 94.69 102 GLN A CA 1
ATOM 830 C C . GLN A 1 102 ? -36.378 -6.382 41.531 1.00 94.69 102 GLN A C 1
ATOM 832 O O . GLN A 1 102 ? -36.620 -6.703 42.695 1.00 94.69 102 GLN A O 1
ATOM 837 N N . LEU A 1 103 ? -35.255 -5.756 41.177 1.00 92.00 103 LEU A N 1
ATOM 838 C CA . LEU A 1 103 ? -34.174 -5.440 42.105 1.00 92.00 103 LEU A CA 1
ATOM 839 C C . LEU A 1 103 ? -34.604 -4.390 43.140 1.00 92.00 103 LEU A C 1
ATOM 841 O O . LEU A 1 103 ? -34.343 -4.550 44.333 1.00 92.00 103 LEU A O 1
ATOM 845 N N . GLY A 1 104 ? -35.337 -3.358 42.713 1.00 92.19 104 GLY A N 1
ATOM 846 C CA . GLY A 1 104 ? -35.928 -2.366 43.613 1.00 92.19 104 GLY A CA 1
ATOM 847 C C . GLY A 1 104 ? -36.909 -2.979 44.618 1.00 92.19 104 GLY A C 1
ATOM 848 O O . GLY A 1 104 ? -36.897 -2.616 45.796 1.00 92.19 104 GLY A O 1
ATOM 849 N N . ASN A 1 105 ? -37.728 -3.938 44.184 1.00 89.94 105 ASN A N 1
ATOM 850 C CA . ASN A 1 105 ? -38.672 -4.635 45.058 1.00 89.94 105 ASN A CA 1
ATOM 851 C C . ASN A 1 105 ? -37.965 -5.586 46.033 1.00 89.94 105 ASN A C 1
ATOM 853 O O . ASN A 1 105 ? -38.254 -5.544 47.227 1.00 89.94 105 ASN A O 1
ATOM 857 N N . ALA A 1 106 ? -36.994 -6.371 45.558 1.00 87.62 106 ALA A N 1
ATOM 858 C CA . ALA A 1 106 ? -36.193 -7.254 46.405 1.00 87.62 106 ALA A CA 1
ATOM 859 C C . ALA A 1 106 ? -35.448 -6.474 47.502 1.00 87.62 106 ALA A C 1
ATOM 861 O O . ALA A 1 106 ? -35.472 -6.866 48.669 1.00 87.62 106 ALA A O 1
ATOM 862 N N . ASN A 1 107 ? -34.867 -5.319 47.162 1.00 82.50 107 ASN A N 1
ATOM 863 C CA . ASN A 1 107 ? -34.196 -4.453 48.132 1.00 82.50 107 ASN A CA 1
ATOM 864 C C . ASN A 1 107 ? -35.145 -3.927 49.219 1.00 82.50 107 ASN A C 1
ATOM 866 O O . ASN A 1 107 ? -34.763 -3.888 50.389 1.00 82.50 107 ASN A O 1
ATOM 870 N N . LYS A 1 108 ? -36.388 -3.564 48.869 1.00 87.12 108 LYS A N 1
ATOM 871 C CA . LYS A 1 108 ? -37.405 -3.156 49.857 1.00 87.12 108 LYS A CA 1
ATOM 872 C C . LYS A 1 108 ? -37.747 -4.302 50.816 1.00 87.12 108 LYS A C 1
ATOM 874 O O . LYS A 1 108 ? -37.794 -4.076 52.023 1.00 87.12 108 LYS A O 1
ATOM 879 N N . THR A 1 109 ? -37.914 -5.523 50.299 1.00 83.12 109 THR A N 1
ATOM 880 C CA . THR A 1 109 ? -38.179 -6.722 51.115 1.00 83.12 109 THR A CA 1
ATOM 881 C C . THR A 1 109 ? -37.030 -7.021 52.082 1.00 83.12 109 THR A C 1
ATOM 883 O O . THR A 1 109 ? -37.275 -7.275 53.259 1.00 83.12 109 THR A O 1
ATOM 886 N N . ILE A 1 110 ? -35.779 -6.922 51.623 1.00 78.81 110 ILE A N 1
ATOM 887 C CA . ILE A 1 110 ? -34.588 -7.131 52.462 1.00 78.81 110 ILE A CA 1
ATOM 888 C C . ILE A 1 110 ? -34.490 -6.058 53.556 1.00 78.81 110 ILE A C 1
ATOM 890 O O . ILE A 1 110 ? -34.238 -6.385 54.714 1.00 78.81 110 ILE A O 1
ATOM 894 N N . GLN A 1 111 ? -34.750 -4.785 53.236 1.00 74.31 111 GLN A N 1
ATOM 895 C CA . GLN A 1 111 ? -34.766 -3.706 54.235 1.00 74.31 111 GLN A CA 1
ATOM 896 C C . GLN A 1 111 ? -35.844 -3.895 55.308 1.00 74.31 111 GLN A C 1
ATOM 898 O O . GLN A 1 111 ? -35.623 -3.546 56.467 1.00 74.31 111 GLN A O 1
ATOM 903 N N . GLN A 1 112 ? -37.002 -4.445 54.939 1.00 72.19 112 GLN A N 1
ATOM 904 C CA . GLN A 1 112 ? -38.063 -4.767 55.893 1.00 72.19 112 GLN A CA 1
ATOM 905 C C . GLN A 1 112 ? -37.694 -5.947 56.797 1.00 72.19 112 GLN A C 1
ATOM 907 O O . GLN A 1 112 ? -37.960 -5.877 57.990 1.00 72.19 112 GLN A O 1
ATOM 912 N N . GLN A 1 113 ? -37.009 -6.968 56.277 1.00 65.06 113 GLN A N 1
ATOM 913 C CA . GLN A 1 113 ? -36.539 -8.112 57.072 1.00 65.06 113 GLN A CA 1
ATOM 914 C C . GLN A 1 113 ? -35.338 -7.776 57.976 1.00 65.06 113 GLN A C 1
ATOM 916 O O . GLN A 1 113 ? -35.210 -8.316 59.074 1.00 65.06 113 GLN A O 1
ATOM 921 N N . ALA A 1 114 ? -34.475 -6.841 57.568 1.00 61.34 114 ALA A N 1
ATOM 922 C CA . ALA A 1 114 ? -33.322 -6.406 58.362 1.00 61.34 114 ALA A CA 1
ATOM 923 C C . ALA A 1 114 ? -33.705 -5.631 59.640 1.00 61.34 114 ALA A C 1
ATOM 925 O O . ALA A 1 114 ? -32.880 -5.487 60.543 1.00 61.34 114 ALA A O 1
ATOM 926 N N . LYS A 1 115 ? -34.951 -5.147 59.746 1.00 53.41 115 LYS A N 1
ATOM 927 C CA . LYS A 1 115 ? -35.439 -4.410 60.922 1.00 53.41 115 LYS A CA 1
ATOM 928 C C . LYS A 1 115 ? -35.676 -5.301 62.153 1.00 53.41 115 LYS A C 1
ATOM 930 O O . LYS A 1 115 ? -35.702 -4.769 63.258 1.00 53.41 115 LYS A O 1
ATOM 935 N N . ASP A 1 116 ? -35.741 -6.626 61.977 1.00 51.22 116 ASP A N 1
ATOM 936 C CA . ASP A 1 116 ? -36.127 -7.578 63.032 1.00 51.22 116 ASP A CA 1
ATOM 937 C C . ASP A 1 116 ? -34.976 -8.460 63.570 1.00 51.22 116 ASP A C 1
ATOM 939 O O . ASP A 1 116 ? -35.196 -9.274 64.466 1.00 51.22 116 ASP A O 1
ATOM 943 N N . THR A 1 117 ? -33.725 -8.312 63.096 1.00 52.22 117 THR A N 1
ATOM 944 C CA . THR A 1 117 ? -32.614 -9.189 63.548 1.00 52.22 117 THR A CA 1
ATOM 945 C C . THR A 1 117 ? -31.260 -8.462 63.695 1.00 52.22 117 THR A C 1
ATOM 947 O O . THR A 1 117 ? -30.517 -8.337 62.724 1.00 52.22 117 THR A O 1
ATOM 950 N N . PRO A 1 118 ? -30.851 -8.028 64.909 1.00 55.34 118 PRO A N 1
ATOM 951 C CA . PRO A 1 118 ? -29.597 -7.283 65.125 1.00 55.34 118 PRO A CA 1
ATOM 952 C C . PRO A 1 118 ? -28.319 -8.146 65.131 1.00 55.34 118 PRO A C 1
ATOM 954 O O . PRO A 1 118 ? -27.211 -7.613 65.143 1.00 55.34 118 PRO A O 1
ATOM 957 N N . SER A 1 119 ? -28.439 -9.480 65.164 1.00 54.69 119 SER A N 1
ATOM 958 C CA . SER A 1 119 ? -27.300 -10.379 65.426 1.00 54.69 119 SER A CA 1
ATOM 959 C C . SER A 1 119 ? -26.502 -10.801 64.179 1.00 54.69 119 SER A C 1
ATOM 961 O O . SER A 1 119 ? -25.424 -11.375 64.326 1.00 54.69 119 SER A O 1
ATOM 963 N N . ALA A 1 120 ? -26.991 -10.526 62.965 1.00 53.16 120 ALA A N 1
ATOM 964 C CA . ALA A 1 120 ? -26.346 -10.928 61.705 1.00 53.16 120 ALA A CA 1
ATOM 965 C C . ALA A 1 120 ? -25.265 -9.942 61.204 1.00 53.16 120 ALA A C 1
ATOM 967 O O . ALA A 1 120 ? -24.392 -10.315 60.422 1.00 53.16 120 ALA A O 1
ATOM 968 N N . ALA A 1 121 ? -25.266 -8.700 61.701 1.00 57.47 121 ALA A N 1
ATOM 969 C CA . ALA A 1 121 ? -24.460 -7.605 61.155 1.00 57.47 121 ALA A CA 1
ATOM 970 C C . ALA A 1 121 ? -22.934 -7.811 61.252 1.00 57.47 121 ALA A C 1
ATOM 972 O O . ALA A 1 121 ? -22.193 -7.325 60.405 1.00 57.47 121 ALA A O 1
ATOM 973 N N . LYS A 1 122 ? -22.438 -8.550 62.258 1.00 59.09 122 LYS A N 1
ATOM 974 C CA . LYS A 1 122 ? -20.989 -8.797 62.413 1.00 59.09 122 LYS A CA 1
ATOM 975 C C . LYS A 1 122 ? -20.443 -9.832 61.426 1.00 59.09 122 LYS A C 1
ATOM 977 O O . LYS A 1 122 ? -19.299 -9.713 61.004 1.00 59.09 122 LYS A O 1
ATOM 982 N N . GLN A 1 123 ? -21.246 -10.831 61.057 1.00 59.38 123 GLN A N 1
ATOM 983 C CA . GLN A 1 123 ? -20.826 -11.893 60.135 1.00 59.38 123 GLN A CA 1
ATOM 984 C C . GLN A 1 123 ? -20.881 -11.430 58.669 1.00 59.38 123 GLN A C 1
ATOM 986 O O . GLN A 1 123 ? -20.107 -11.910 57.840 1.00 59.38 123 GLN A O 1
ATOM 991 N N . ASP A 1 124 ? -21.758 -10.472 58.358 1.00 67.56 124 ASP A N 1
ATOM 992 C CA . ASP A 1 124 ? -21.810 -9.809 57.051 1.00 67.56 124 ASP A CA 1
ATOM 993 C C . ASP A 1 124 ? -20.638 -8.843 56.833 1.00 67.56 124 ASP A C 1
ATOM 995 O O . ASP A 1 124 ? -20.080 -8.799 55.738 1.00 67.56 124 ASP A O 1
ATOM 999 N N . ASP A 1 125 ? -20.189 -8.134 57.872 1.00 78.00 125 ASP A N 1
ATOM 1000 C CA . ASP A 1 125 ? -19.099 -7.154 57.760 1.00 78.00 125 ASP A CA 1
ATOM 1001 C C . ASP A 1 125 ? -17.732 -7.807 57.448 1.00 78.00 125 ASP A C 1
ATOM 1003 O O . ASP A 1 125 ? -16.913 -7.269 56.700 1.00 78.00 125 ASP A O 1
ATOM 1007 N N . GLU A 1 126 ? -17.477 -9.012 57.969 1.00 82.94 126 GLU A N 1
ATOM 1008 C CA . GLU A 1 126 ? -16.269 -9.789 57.645 1.00 82.94 126 GLU A CA 1
ATOM 1009 C C . GLU A 1 126 ? -16.298 -10.357 56.220 1.00 82.94 126 GLU A C 1
ATOM 1011 O O . GLU A 1 126 ? -15.289 -10.306 55.508 1.00 82.94 126 GLU A O 1
ATOM 1016 N N . LYS A 1 127 ? -17.459 -10.852 55.772 1.00 83.88 127 LYS A N 1
ATOM 1017 C CA . LYS A 1 127 ? -17.648 -11.307 54.386 1.00 83.88 127 LYS A CA 1
ATOM 1018 C C . LYS A 1 127 ? -17.475 -10.154 53.404 1.00 83.88 127 LYS A C 1
ATOM 1020 O O . LYS A 1 127 ? -16.801 -10.324 52.390 1.00 83.88 127 LYS A O 1
ATOM 1025 N N . GLN A 1 128 ? -18.012 -8.980 53.728 1.00 85.06 128 GLN A N 1
ATOM 1026 C CA . GLN A 1 128 ? -17.867 -7.784 52.906 1.00 85.06 128 GLN A CA 1
ATOM 1027 C C . GLN A 1 128 ? -16.391 -7.405 52.727 1.00 85.06 128 GLN A C 1
ATOM 1029 O O . GLN A 1 128 ? -15.928 -7.257 51.598 1.00 85.06 128 GLN A O 1
ATOM 1034 N N . LYS A 1 129 ? -15.610 -7.373 53.815 1.00 90.19 129 LYS A N 1
ATOM 1035 C CA . LYS A 1 129 ? -14.160 -7.100 53.758 1.00 90.19 129 LYS A CA 1
ATOM 1036 C C . LYS A 1 129 ? -13.395 -8.113 52.902 1.00 90.19 129 LYS A C 1
ATOM 1038 O O . LYS A 1 129 ? -12.449 -7.738 52.205 1.00 90.19 129 LYS A O 1
ATOM 1043 N N . TYR A 1 130 ? -13.781 -9.389 52.942 1.00 91.69 130 TYR A N 1
ATOM 1044 C CA . TYR A 1 130 ? -13.181 -10.421 52.094 1.00 91.69 130 TYR A CA 1
ATOM 1045 C C . TYR A 1 130 ? -13.455 -10.165 50.604 1.00 91.69 130 TYR A C 1
ATOM 1047 O O . TYR A 1 130 ? -12.517 -10.176 49.800 1.00 91.69 130 TYR A O 1
ATOM 1055 N N . TYR A 1 131 ? -14.707 -9.874 50.239 1.00 92.19 131 TYR A N 1
ATOM 1056 C CA . TYR A 1 131 ? -15.073 -9.565 48.855 1.00 92.19 131 TYR A CA 1
ATOM 1057 C C . TYR A 1 131 ? -14.433 -8.270 48.353 1.00 92.19 131 TYR A C 1
ATOM 1059 O O . TYR A 1 131 ? -13.937 -8.244 47.228 1.00 92.19 131 TYR A O 1
ATOM 1067 N N . ASP A 1 132 ? -14.355 -7.233 49.187 1.00 94.62 132 ASP A N 1
ATOM 1068 C CA . ASP A 1 132 ? -13.694 -5.974 48.835 1.00 94.62 132 ASP A CA 1
ATOM 1069 C C . ASP A 1 132 ? -12.201 -6.187 48.553 1.00 94.62 132 ASP A C 1
ATOM 1071 O O . ASP A 1 132 ? -11.665 -5.663 47.573 1.00 94.62 132 ASP A O 1
ATOM 1075 N N . LYS A 1 133 ? -11.527 -7.020 49.359 1.00 96.00 133 LYS A N 1
ATOM 1076 C CA . LYS A 1 133 ? -10.124 -7.390 49.132 1.00 96.00 133 LYS A CA 1
ATOM 1077 C C . LYS A 1 133 ? -9.941 -8.155 47.819 1.00 96.00 133 LYS A C 1
ATOM 1079 O O . LYS A 1 133 ? -8.989 -7.877 47.087 1.00 96.00 133 LYS A O 1
ATOM 1084 N N . LEU A 1 134 ? -10.842 -9.088 47.507 1.00 96.88 134 LEU A N 1
ATOM 1085 C CA . LEU A 1 134 ? -10.815 -9.845 46.252 1.00 96.88 134 LEU A CA 1
ATOM 1086 C C . LEU A 1 134 ? -11.056 -8.934 45.037 1.00 96.88 134 LEU A C 1
ATOM 1088 O O . LEU A 1 134 ? -10.326 -9.015 44.051 1.00 96.88 134 LEU A O 1
ATOM 1092 N N . LEU A 1 135 ? -12.024 -8.019 45.128 1.00 96.06 135 LEU A N 1
ATOM 1093 C CA . LEU A 1 135 ? -12.309 -7.013 44.102 1.00 96.06 135 LEU A CA 1
ATOM 1094 C C . LEU A 1 135 ? -11.122 -6.079 43.870 1.00 96.06 135 LEU A C 1
ATOM 1096 O O . LEU A 1 135 ? -10.810 -5.756 42.725 1.00 96.06 135 LEU A O 1
ATOM 1100 N N . LEU A 1 136 ? -10.454 -5.642 44.939 1.00 96.69 136 LEU A N 1
ATOM 1101 C CA . LEU A 1 136 ? -9.269 -4.795 44.835 1.00 96.69 136 LEU A CA 1
ATOM 1102 C C . LEU A 1 136 ? -8.121 -5.528 44.126 1.00 96.69 136 LEU A C 1
ATOM 1104 O O . LEU A 1 136 ? -7.472 -4.942 43.258 1.00 96.69 136 LEU A O 1
ATOM 1108 N N . ALA A 1 137 ? -7.897 -6.803 44.459 1.00 96.88 137 ALA A N 1
ATOM 1109 C CA . ALA A 1 137 ? -6.901 -7.638 43.790 1.00 96.88 137 ALA A CA 1
ATOM 1110 C C . ALA A 1 137 ? -7.222 -7.796 42.294 1.00 96.88 137 ALA A C 1
ATOM 1112 O O . ALA A 1 137 ? -6.390 -7.458 41.457 1.00 96.88 137 ALA A O 1
ATOM 1113 N N . ALA A 1 138 ? -8.461 -8.165 41.954 1.00 96.81 138 ALA A N 1
ATOM 1114 C CA . ALA A 1 138 ? -8.897 -8.312 40.566 1.00 96.81 138 ALA A CA 1
ATOM 1115 C C . ALA A 1 138 ? -8.786 -7.004 39.758 1.00 96.81 138 ALA A C 1
ATOM 1117 O O . ALA A 1 138 ? -8.397 -7.025 38.592 1.00 96.81 138 ALA A O 1
ATOM 1118 N N . LYS A 1 139 ? -9.088 -5.848 40.370 1.00 96.69 139 LYS A N 1
ATOM 1119 C CA . LYS A 1 139 ? -8.899 -4.529 39.736 1.00 96.69 139 LYS A CA 1
ATOM 1120 C C . LYS A 1 139 ? -7.428 -4.246 39.447 1.00 96.69 139 LYS A C 1
ATOM 1122 O O . LYS A 1 139 ? -7.102 -3.804 38.349 1.00 96.69 139 LYS A O 1
ATOM 1127 N N . LYS A 1 140 ? -6.547 -4.519 40.413 1.00 97.94 140 LYS A N 1
ATOM 1128 C CA . LYS A 1 140 ? -5.100 -4.344 40.246 1.00 97.94 140 LYS A CA 1
ATOM 1129 C C . LYS A 1 140 ? -4.558 -5.239 39.129 1.00 97.94 140 LYS A C 1
ATOM 1131 O O . LYS A 1 140 ? -3.776 -4.766 38.308 1.00 97.94 140 LYS A O 1
ATOM 1136 N N . ASP A 1 141 ? -4.993 -6.493 39.075 1.00 97.44 141 ASP A N 1
ATOM 1137 C CA . ASP A 1 141 ? -4.580 -7.434 38.033 1.00 97.44 141 ASP A CA 1
ATOM 1138 C C . ASP A 1 141 ? -5.082 -6.989 36.655 1.00 97.44 141 ASP A C 1
ATOM 1140 O O . ASP A 1 141 ? -4.307 -6.951 35.703 1.00 97.44 141 ASP A O 1
ATOM 1144 N N . LEU A 1 142 ? -6.334 -6.530 36.558 1.00 97.38 142 LEU A N 1
ATOM 1145 C CA . LEU A 1 142 ? -6.880 -5.969 35.322 1.00 97.38 142 LEU A CA 1
ATOM 1146 C C . LEU A 1 142 ? -6.088 -4.747 34.832 1.00 97.38 142 LEU A C 1
ATOM 1148 O O . LEU A 1 142 ? -5.847 -4.611 33.632 1.00 97.38 142 LEU A O 1
ATOM 1152 N N . ASP A 1 143 ? -5.693 -3.845 35.729 1.00 97.62 143 ASP A N 1
ATOM 1153 C CA . ASP A 1 143 ? -4.899 -2.671 35.357 1.00 97.62 143 ASP A CA 1
ATOM 1154 C C . ASP A 1 143 ? -3.474 -3.050 34.928 1.00 97.62 143 ASP A C 1
ATOM 1156 O O . ASP A 1 143 ? -2.944 -2.469 33.975 1.00 97.62 143 ASP A O 1
ATOM 1160 N N . ASN A 1 144 ? -2.878 -4.071 35.551 1.00 97.75 144 ASN A N 1
ATOM 1161 C CA . ASN A 1 144 ? -1.604 -4.637 35.108 1.00 97.75 144 ASN A CA 1
ATOM 1162 C C . ASN A 1 144 ? -1.722 -5.247 33.704 1.00 97.75 144 ASN A C 1
ATOM 1164 O O . ASN A 1 144 ? -0.918 -4.920 32.832 1.00 97.75 144 ASN A O 1
ATOM 1168 N N . GLU A 1 145 ? -2.754 -6.053 33.450 1.00 97.25 145 GLU A N 1
ATOM 1169 C CA . GLU A 1 145 ? -3.024 -6.640 32.131 1.00 97.25 145 GLU A CA 1
ATOM 1170 C C . GLU A 1 145 ? -3.260 -5.564 31.066 1.00 97.25 145 GLU A C 1
ATOM 1172 O O . GLU A 1 145 ? -2.700 -5.622 29.970 1.00 97.25 145 GLU A O 1
ATOM 1177 N N . LYS A 1 146 ? -4.017 -4.506 31.385 1.00 97.81 146 LYS A N 1
ATOM 1178 C CA . LYS A 1 146 ? -4.195 -3.357 30.480 1.00 97.81 146 LYS A CA 1
ATOM 1179 C C . LYS A 1 146 ? -2.870 -2.673 30.160 1.00 97.81 146 LYS A C 1
ATOM 1181 O O . LYS A 1 146 ? -2.647 -2.295 29.006 1.00 97.81 146 LYS A O 1
ATOM 1186 N N . LYS A 1 147 ? -1.992 -2.511 31.154 1.00 98.38 147 LYS A N 1
ATOM 1187 C CA . LYS A 1 147 ? -0.661 -1.924 30.962 1.00 98.38 147 LYS A CA 1
ATOM 1188 C C . LYS A 1 147 ? 0.202 -2.803 30.058 1.00 98.38 147 LYS A C 1
ATOM 1190 O O . LYS A 1 147 ? 0.769 -2.281 29.099 1.00 98.38 147 LYS A O 1
ATOM 1195 N N . ILE A 1 148 ? 0.237 -4.113 30.303 1.00 98.19 148 ILE A N 1
ATOM 1196 C CA . ILE A 1 148 ? 0.961 -5.086 29.469 1.00 98.19 148 ILE A CA 1
ATOM 1197 C C . ILE A 1 148 ? 0.415 -5.062 28.037 1.00 98.19 148 ILE A C 1
ATOM 1199 O O . ILE A 1 148 ? 1.177 -4.918 27.082 1.00 98.19 148 ILE A O 1
ATOM 1203 N N . ALA A 1 149 ? -0.906 -5.104 27.864 1.00 98.06 149 ALA A N 1
ATOM 1204 C CA . ALA A 1 149 ? -1.539 -5.042 26.550 1.00 98.06 149 ALA A CA 1
ATOM 1205 C C . ALA A 1 149 ? -1.218 -3.734 25.808 1.00 98.06 149 ALA A C 1
ATOM 1207 O O . ALA A 1 149 ? -1.016 -3.744 24.594 1.00 98.06 149 ALA A O 1
ATOM 1208 N N . SER A 1 150 ? -1.156 -2.602 26.513 1.00 98.19 150 SER A N 1
ATOM 1209 C CA . SER A 1 150 ? -0.741 -1.318 25.935 1.00 98.19 150 SER A CA 1
ATOM 1210 C C . SER A 1 150 ? 0.720 -1.348 25.469 1.00 98.19 150 SER A C 1
ATOM 1212 O O . SER A 1 150 ? 1.013 -0.976 24.333 1.00 98.19 150 SER A O 1
ATOM 1214 N N . GLN A 1 151 ? 1.625 -1.877 26.298 1.00 98.50 151 GLN A N 1
ATOM 1215 C CA . GLN A 1 151 ? 3.044 -2.028 25.958 1.00 98.50 151 GLN A CA 1
ATOM 1216 C C . GLN A 1 151 ? 3.248 -2.946 24.746 1.00 98.50 151 GLN A C 1
ATOM 1218 O O . GLN A 1 151 ? 3.964 -2.583 23.814 1.00 98.50 151 GLN A O 1
ATOM 1223 N N . LEU A 1 152 ? 2.570 -4.096 24.703 1.00 98.38 152 LEU A N 1
ATOM 1224 C CA . LEU A 1 152 ? 2.633 -5.017 23.566 1.00 98.38 152 LEU A CA 1
ATOM 1225 C C . LEU A 1 152 ? 2.091 -4.380 22.281 1.00 98.38 152 LEU A C 1
ATOM 1227 O O . LEU A 1 152 ? 2.689 -4.539 21.218 1.00 98.38 152 LEU A O 1
ATOM 1231 N N . ARG A 1 153 ? 0.996 -3.611 22.360 1.00 98.44 153 ARG A N 1
ATOM 1232 C CA . ARG A 1 153 ? 0.475 -2.859 21.206 1.00 98.44 153 ARG A CA 1
ATOM 1233 C C . ARG A 1 153 ? 1.484 -1.832 20.695 1.00 98.44 153 ARG A C 1
ATOM 1235 O O . ARG A 1 153 ? 1.660 -1.739 19.484 1.00 98.44 153 ARG A O 1
ATOM 1242 N N . ALA A 1 154 ? 2.153 -1.104 21.589 1.00 98.38 154 ALA A N 1
ATOM 1243 C CA . ALA A 1 154 ? 3.187 -0.143 21.213 1.00 98.38 154 ALA A CA 1
ATOM 1244 C C . ALA A 1 154 ? 4.383 -0.830 20.535 1.00 98.38 154 ALA A C 1
ATOM 1246 O O . ALA A 1 154 ? 4.807 -0.392 19.468 1.00 98.38 154 ALA A O 1
ATOM 1247 N N . HIS A 1 155 ? 4.863 -1.953 21.081 1.00 98.31 155 HIS A N 1
ATOM 1248 C CA . HIS A 1 155 ? 5.917 -2.748 20.445 1.00 98.31 155 HIS A CA 1
ATOM 1249 C C . HIS A 1 155 ? 5.504 -3.252 19.060 1.00 98.31 155 HIS A C 1
ATOM 1251 O O . HIS A 1 155 ? 6.255 -3.098 18.102 1.00 98.31 155 HIS A O 1
ATOM 1257 N N . LEU A 1 156 ? 4.293 -3.797 18.912 1.00 98.38 156 LEU A N 1
ATOM 1258 C CA . LEU A 1 156 ? 3.794 -4.243 17.609 1.00 98.38 156 LEU A CA 1
ATOM 1259 C C . LEU A 1 156 ? 3.667 -3.091 16.606 1.00 98.38 156 LEU A C 1
ATOM 1261 O O . LEU A 1 156 ? 3.907 -3.297 15.418 1.00 98.38 156 LEU A O 1
ATOM 1265 N N . ALA A 1 157 ? 3.273 -1.898 17.055 1.00 98.38 157 ALA A N 1
ATOM 1266 C CA . ALA A 1 157 ? 3.211 -0.716 16.204 1.00 98.38 157 ALA A CA 1
ATOM 1267 C C . ALA A 1 157 ? 4.611 -0.276 15.749 1.00 98.38 157 ALA A C 1
ATOM 1269 O O . ALA A 1 157 ? 4.801 -0.042 14.559 1.00 98.38 157 ALA A O 1
ATOM 1270 N N . ALA A 1 158 ? 5.588 -0.250 16.660 1.00 98.38 158 ALA A N 1
ATOM 1271 C CA . ALA A 1 158 ? 6.975 0.089 16.347 1.00 98.38 158 ALA A CA 1
ATOM 1272 C C . ALA A 1 158 ? 7.592 -0.893 15.336 1.00 98.38 158 ALA A C 1
ATOM 1274 O O . ALA A 1 158 ? 8.081 -0.466 14.296 1.00 98.38 158 ALA A O 1
ATOM 1275 N N . MET A 1 159 ? 7.463 -2.205 15.570 1.00 97.81 159 MET A N 1
ATOM 1276 C CA . MET A 1 159 ? 7.985 -3.230 14.650 1.00 97.81 159 MET A CA 1
ATOM 1277 C C . MET A 1 159 ? 7.318 -3.163 13.266 1.00 97.81 159 MET A C 1
ATOM 1279 O O . MET A 1 159 ? 7.947 -3.429 12.243 1.00 97.81 159 MET A O 1
ATOM 1283 N N . LYS A 1 160 ? 6.024 -2.815 13.204 1.00 98.25 160 LYS A N 1
ATOM 1284 C CA . LYS A 1 160 ? 5.329 -2.601 11.925 1.00 98.25 160 LYS A CA 1
ATOM 1285 C C . LYS A 1 160 ? 5.859 -1.373 11.188 1.00 98.25 160 LYS A C 1
ATOM 1287 O O . LYS A 1 160 ? 6.045 -1.466 9.978 1.00 98.25 160 LYS A O 1
ATOM 1292 N N . ALA A 1 161 ? 6.090 -0.269 11.899 1.00 98.38 161 ALA A N 1
ATOM 1293 C CA . ALA A 1 161 ? 6.631 0.957 11.321 1.00 98.38 161 ALA A CA 1
ATOM 1294 C C . ALA A 1 161 ? 8.040 0.730 10.754 1.00 98.38 161 ALA A C 1
ATOM 1296 O O . ALA A 1 161 ? 8.272 1.045 9.592 1.00 98.38 161 ALA A O 1
ATOM 1297 N N . GLU A 1 162 ? 8.922 0.071 11.509 1.00 98.25 162 GLU A N 1
ATOM 1298 C CA . GLU A 1 162 ? 10.285 -0.259 11.070 1.00 98.25 162 GLU A CA 1
ATOM 1299 C C . GLU A 1 162 ? 10.285 -1.112 9.791 1.00 98.25 162 GLU A C 1
ATOM 1301 O O . GLU A 1 162 ? 10.960 -0.797 8.811 1.00 98.25 162 GLU A O 1
ATOM 1306 N N . ARG A 1 163 ? 9.438 -2.148 9.736 1.00 98.06 163 ARG A N 1
ATOM 1307 C CA . ARG A 1 163 ? 9.263 -2.964 8.524 1.00 98.06 163 ARG A CA 1
ATOM 1308 C C . ARG A 1 163 ? 8.753 -2.137 7.337 1.00 98.06 163 ARG A C 1
ATOM 1310 O O . ARG A 1 163 ? 9.128 -2.393 6.191 1.00 98.06 163 ARG A O 1
ATOM 1317 N N . ASP A 1 164 ? 7.843 -1.196 7.572 1.00 97.56 164 ASP A N 1
ATOM 1318 C CA . ASP A 1 164 ? 7.282 -0.363 6.506 1.00 97.56 164 ASP A CA 1
ATOM 1319 C C . ASP A 1 164 ? 8.311 0.647 5.974 1.00 97.56 164 ASP A C 1
ATOM 1321 O O . ASP A 1 164 ? 8.391 0.835 4.755 1.00 97.56 164 ASP A O 1
ATOM 1325 N N . GLU A 1 165 ? 9.150 1.206 6.847 1.00 98.31 165 GLU A N 1
ATOM 1326 C CA . GLU A 1 165 ? 10.311 2.028 6.487 1.00 98.31 165 GLU A CA 1
ATOM 1327 C C . GLU A 1 165 ? 11.340 1.229 5.677 1.00 98.31 165 GLU A C 1
ATOM 1329 O O . GLU A 1 165 ? 11.747 1.666 4.599 1.00 98.31 165 GLU A O 1
ATOM 1334 N N . GLU A 1 166 ? 11.700 0.019 6.115 1.00 98.19 166 GLU A N 1
ATOM 1335 C CA . GLU A 1 166 ? 12.620 -0.856 5.380 1.00 98.19 166 GLU A CA 1
ATOM 1336 C C . GLU A 1 166 ? 12.062 -1.216 3.995 1.00 98.19 166 GLU A C 1
ATOM 1338 O O . GLU A 1 166 ? 12.757 -1.132 2.976 1.00 98.19 166 GLU A O 1
ATOM 1343 N N . ARG A 1 167 ? 10.766 -1.545 3.919 1.00 98.00 167 ARG A N 1
ATOM 1344 C CA . ARG A 1 167 ? 10.078 -1.807 2.650 1.00 98.00 167 ARG A CA 1
ATOM 1345 C C . ARG A 1 167 ? 10.117 -0.592 1.726 1.00 98.00 167 ARG A C 1
ATOM 1347 O O . ARG A 1 167 ? 10.229 -0.767 0.508 1.00 98.00 167 ARG A O 1
ATOM 1354 N N . GLN A 1 168 ? 9.976 0.614 2.265 1.00 98.19 168 GLN A N 1
ATOM 1355 C CA . GLN A 1 168 ? 10.017 1.846 1.487 1.00 98.19 168 GLN A CA 1
ATOM 1356 C C . GLN A 1 168 ? 11.439 2.152 0.996 1.00 98.19 168 GLN A C 1
ATOM 1358 O O . GLN A 1 168 ? 11.633 2.340 -0.205 1.00 98.19 168 GLN A O 1
ATOM 1363 N N . SER A 1 169 ? 12.436 2.048 1.874 1.00 98.38 169 SER A N 1
ATOM 1364 C CA . SER A 1 169 ? 13.8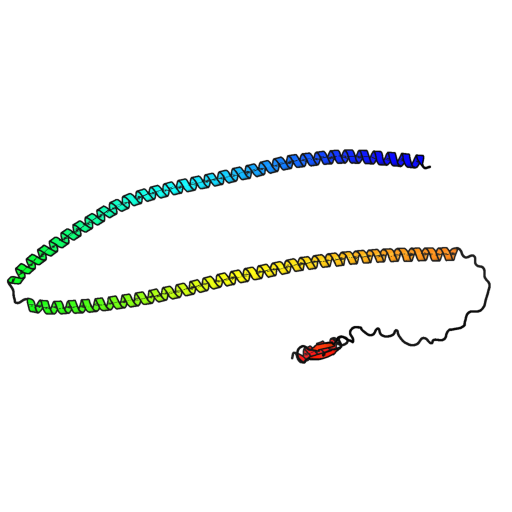60 2.157 1.534 1.00 98.38 169 SER A CA 1
ATOM 1365 C C . SER A 1 169 ? 14.267 1.164 0.437 1.00 98.38 169 SER A C 1
ATOM 1367 O O . SER A 1 169 ? 14.899 1.528 -0.560 1.00 98.38 169 SER A O 1
ATOM 1369 N N . TYR A 1 170 ? 13.815 -0.091 0.533 1.00 98.31 170 TYR A N 1
ATOM 1370 C CA . TYR A 1 170 ? 14.056 -1.098 -0.500 1.00 98.31 170 TYR A CA 1
ATOM 1371 C C . TYR A 1 170 ? 13.442 -0.709 -1.853 1.00 98.31 170 TYR A C 1
ATOM 1373 O O . TYR A 1 170 ? 14.078 -0.884 -2.898 1.00 98.31 170 TYR A O 1
ATOM 1381 N N . LYS A 1 171 ? 12.212 -0.175 -1.867 1.00 98.12 171 LYS A N 1
ATOM 1382 C CA . LYS A 1 171 ? 11.569 0.293 -3.106 1.00 98.12 171 LYS A CA 1
ATOM 1383 C C . LYS A 1 171 ? 12.352 1.435 -3.743 1.00 98.12 171 LYS A C 1
ATOM 1385 O O . LYS A 1 171 ? 12.566 1.392 -4.953 1.00 98.12 171 LYS A O 1
ATOM 1390 N N . GLU A 1 172 ? 12.790 2.406 -2.952 1.00 98.50 172 GLU A N 1
ATOM 1391 C CA . GLU A 1 172 ? 13.572 3.553 -3.424 1.00 98.50 172 GLU A CA 1
ATOM 1392 C C . GLU A 1 172 ? 14.919 3.103 -3.990 1.00 98.50 172 GLU A C 1
ATOM 1394 O O . GLU A 1 172 ? 15.253 3.428 -5.131 1.00 98.50 172 GLU A O 1
ATOM 1399 N N . LYS A 1 173 ? 15.645 2.241 -3.268 1.00 98.50 173 LYS A N 1
ATOM 1400 C CA . LYS A 1 173 ? 16.901 1.653 -3.753 1.00 98.50 173 LYS A CA 1
ATOM 1401 C C . LYS A 1 173 ? 16.701 0.878 -5.056 1.00 98.50 173 LYS A C 1
ATOM 1403 O O . LYS A 1 173 ? 17.482 1.020 -5.993 1.00 98.50 173 LYS A O 1
ATOM 1408 N N . LYS A 1 174 ? 15.629 0.087 -5.153 1.00 98.50 174 LYS A N 1
ATOM 1409 C CA . LYS A 1 174 ? 15.280 -0.659 -6.370 1.00 98.50 174 LYS A CA 1
ATOM 1410 C C . LYS A 1 174 ? 14.952 0.266 -7.544 1.00 98.50 174 LYS A C 1
ATOM 1412 O O . LYS A 1 174 ? 15.316 -0.050 -8.674 1.00 98.50 174 LYS A O 1
ATOM 1417 N N . GLN A 1 175 ? 14.255 1.375 -7.306 1.00 98.44 175 GLN A N 1
ATOM 1418 C CA . GLN A 1 175 ? 13.969 2.373 -8.340 1.00 98.44 175 GLN A CA 1
ATOM 1419 C C . GLN A 1 175 ? 15.246 3.073 -8.806 1.00 98.44 175 GLN A C 1
ATOM 1421 O O . GLN A 1 175 ? 15.461 3.174 -10.011 1.00 98.44 175 GLN A O 1
ATOM 1426 N N . LYS A 1 176 ? 16.124 3.460 -7.875 1.00 98.56 176 LYS A N 1
ATOM 1427 C CA . LYS A 1 176 ? 17.423 4.062 -8.190 1.00 98.56 176 LYS A CA 1
ATOM 1428 C C . LYS A 1 176 ? 18.279 3.142 -9.064 1.00 98.56 176 LYS A C 1
ATOM 1430 O O . LYS A 1 176 ? 18.706 3.555 -10.135 1.00 98.56 176 LYS A O 1
ATOM 1435 N N . LEU A 1 177 ? 18.420 1.871 -8.679 1.00 98.56 177 LEU A N 1
ATOM 1436 C CA . LEU A 1 177 ? 19.162 0.879 -9.469 1.00 98.56 177 LEU A CA 1
ATOM 1437 C C . LEU A 1 177 ? 18.564 0.663 -10.867 1.00 98.56 177 LEU A C 1
ATOM 1439 O O . LEU A 1 177 ? 19.293 0.450 -11.830 1.00 98.56 177 LEU A O 1
ATOM 1443 N N . ARG A 1 178 ? 17.232 0.718 -11.006 1.00 98.38 178 ARG A N 1
ATOM 1444 C CA . ARG A 1 178 ? 16.580 0.641 -12.323 1.00 98.38 178 ARG A CA 1
ATOM 1445 C C . ARG A 1 178 ? 16.899 1.853 -13.192 1.00 98.38 178 ARG A C 1
ATOM 1447 O O . ARG A 1 178 ? 17.133 1.670 -14.379 1.00 98.38 178 ARG A O 1
ATOM 1454 N N . ALA A 1 179 ? 16.902 3.053 -12.614 1.00 98.31 179 ALA A N 1
ATOM 1455 C CA . ALA A 1 179 ? 17.258 4.271 -13.334 1.00 98.31 179 ALA A CA 1
ATOM 1456 C C . ALA A 1 179 ? 18.731 4.247 -13.776 1.00 98.31 179 ALA A C 1
ATOM 1458 O O . ALA A 1 179 ? 19.013 4.507 -14.939 1.00 98.31 179 ALA A O 1
ATOM 1459 N N . GLU A 1 180 ? 19.650 3.849 -12.891 1.00 98.38 180 GLU A N 1
ATOM 1460 C CA . GLU A 1 180 ? 21.077 3.688 -13.215 1.00 98.38 180 GLU A CA 1
ATOM 1461 C C . GLU A 1 180 ? 21.301 2.664 -14.338 1.00 98.38 180 GLU A C 1
ATOM 1463 O O . GLU A 1 180 ? 22.064 2.916 -15.270 1.00 98.38 180 GLU A O 1
ATOM 1468 N N . LEU A 1 181 ? 20.589 1.530 -14.297 1.00 98.50 181 LEU A N 1
ATOM 1469 C CA . LEU A 1 181 ? 20.650 0.526 -15.359 1.00 98.50 181 LEU A CA 1
ATOM 1470 C C . LEU A 1 181 ? 20.158 1.077 -16.703 1.00 98.50 181 LEU A C 1
ATOM 1472 O O . LEU A 1 181 ? 20.718 0.733 -17.742 1.00 98.50 181 LEU A O 1
ATOM 1476 N N . GLU A 1 182 ? 19.109 1.897 -16.698 1.00 98.38 182 GLU A N 1
ATOM 1477 C CA . GLU A 1 182 ? 18.569 2.486 -17.923 1.00 98.38 182 GLU A CA 1
ATOM 1478 C C . GLU A 1 182 ? 19.526 3.518 -18.527 1.00 98.38 182 GLU A C 1
ATOM 1480 O O . GLU A 1 182 ? 19.781 3.480 -19.729 1.00 98.38 182 GLU A O 1
ATOM 1485 N N . VAL A 1 183 ? 20.135 4.364 -17.691 1.00 98.50 183 VAL A N 1
ATOM 1486 C CA . VAL A 1 183 ? 21.178 5.308 -18.122 1.00 98.50 183 VAL A CA 1
ATOM 1487 C C . VAL A 1 183 ? 22.360 4.557 -18.732 1.00 98.50 183 VAL A C 1
ATOM 1489 O O . VAL A 1 183 ? 22.746 4.842 -19.862 1.00 98.50 183 VAL A O 1
ATOM 1492 N N . SER A 1 184 ? 22.875 3.530 -18.048 1.00 98.19 184 SER A N 1
ATOM 1493 C CA . SER A 1 184 ? 23.994 2.730 -18.559 1.00 98.19 184 SER A CA 1
ATOM 1494 C C . SER A 1 184 ? 23.660 2.057 -19.897 1.00 98.19 184 SER A C 1
ATOM 1496 O O . SER A 1 184 ? 24.466 2.068 -20.827 1.00 98.19 184 SER A O 1
ATOM 1498 N N . LYS A 1 185 ? 22.443 1.518 -20.053 1.00 98.38 185 LYS A N 1
ATOM 1499 C CA . LYS A 1 185 ? 21.990 0.978 -21.343 1.00 98.38 185 LYS A CA 1
ATOM 1500 C C . LYS A 1 185 ? 21.988 2.043 -22.431 1.00 98.38 185 LYS A C 1
ATOM 1502 O O . LYS A 1 185 ? 22.495 1.774 -23.520 1.00 98.38 185 LYS A O 1
ATOM 1507 N N . GLN A 1 186 ? 21.452 3.228 -22.150 1.00 98.38 186 GLN A N 1
ATOM 1508 C CA . GLN A 1 186 ? 21.416 4.315 -23.120 1.00 98.38 186 GLN A CA 1
ATOM 1509 C C . GLN A 1 186 ? 22.830 4.720 -23.557 1.00 98.38 186 GLN A C 1
ATOM 1511 O O . GLN A 1 186 ? 23.088 4.792 -24.758 1.00 98.38 186 GLN A O 1
ATOM 1516 N N . GLU A 1 187 ? 23.759 4.884 -22.615 1.00 98.44 187 GLU A N 1
ATOM 1517 C CA . GLU A 1 187 ? 25.165 5.192 -22.905 1.00 98.44 187 GLU A CA 1
ATOM 1518 C C . GLU A 1 187 ? 25.806 4.124 -23.800 1.00 98.44 187 GLU A C 1
ATOM 1520 O O . GLU A 1 187 ? 26.457 4.453 -24.793 1.00 98.44 187 GLU A O 1
ATOM 1525 N N . THR A 1 188 ? 25.570 2.834 -23.521 1.00 98.25 188 THR A N 1
ATOM 1526 C CA . THR A 1 188 ? 26.106 1.757 -24.372 1.00 98.25 188 THR A CA 1
ATOM 1527 C C . THR A 1 188 ? 25.515 1.765 -25.781 1.00 98.25 188 THR A C 1
ATOM 1529 O O . THR A 1 188 ? 26.219 1.466 -26.745 1.00 98.25 188 THR A O 1
ATOM 1532 N N . GLU A 1 189 ? 24.238 2.115 -25.941 1.00 98.31 189 GLU A N 1
ATOM 1533 C CA . GLU A 1 189 ? 23.609 2.226 -27.260 1.00 98.31 189 GLU A CA 1
ATOM 1534 C C . GLU A 1 189 ? 24.103 3.453 -28.031 1.00 98.31 189 GLU A C 1
ATOM 1536 O O . GLU A 1 189 ? 24.316 3.378 -29.244 1.00 98.31 189 GLU A O 1
ATOM 1541 N N . GLU A 1 190 ? 24.338 4.573 -27.351 1.00 98.31 190 GLU A N 1
ATOM 1542 C CA . GLU A 1 190 ? 24.968 5.752 -27.944 1.00 98.31 190 GLU A CA 1
ATOM 1543 C C . GLU A 1 190 ? 26.400 5.454 -28.395 1.00 98.31 190 GLU A C 1
ATOM 1545 O O . GLU A 1 190 ? 26.761 5.776 -29.528 1.00 98.31 190 GLU A O 1
ATOM 1550 N N . GLU A 1 191 ? 27.188 4.757 -27.579 1.00 98.25 191 GLU A N 1
ATOM 1551 C CA . GLU A 1 191 ? 28.556 4.382 -27.935 1.00 98.25 191 GLU A CA 1
ATOM 1552 C C . GLU A 1 191 ? 28.596 3.386 -29.104 1.00 98.25 191 GLU A C 1
ATOM 1554 O O . GLU A 1 191 ? 29.398 3.531 -30.030 1.00 98.25 191 GLU A O 1
ATOM 1559 N N . LYS A 1 192 ? 27.657 2.430 -29.161 1.00 98.31 192 LYS A N 1
ATOM 1560 C CA . LYS A 1 192 ? 27.480 1.561 -30.339 1.00 98.31 192 LYS A CA 1
ATOM 1561 C C . LYS A 1 192 ? 27.159 2.365 -31.596 1.00 98.31 192 LYS A C 1
ATOM 1563 O O . LYS A 1 192 ? 27.660 2.029 -32.670 1.00 98.31 192 LYS A O 1
ATOM 1568 N N . LYS A 1 193 ? 26.321 3.403 -31.501 1.00 98.44 193 LYS A N 1
ATOM 1569 C CA . LYS A 1 193 ? 26.016 4.285 -32.641 1.00 98.44 193 LYS A CA 1
ATOM 1570 C C . LYS A 1 193 ? 27.256 5.060 -33.083 1.00 98.44 193 LYS A C 1
ATOM 1572 O O . LYS A 1 193 ? 27.549 5.054 -34.275 1.00 98.44 193 LYS A O 1
ATOM 1577 N N . ARG A 1 194 ? 28.014 5.645 -32.148 1.00 98.56 194 ARG A N 1
ATOM 1578 C CA . ARG A 1 194 ? 29.284 6.339 -32.442 1.00 98.56 194 ARG A CA 1
ATOM 1579 C C . ARG A 1 194 ? 30.299 5.408 -33.099 1.00 98.56 194 ARG A C 1
ATOM 1581 O O . ARG A 1 194 ? 30.891 5.767 -34.110 1.00 98.56 194 ARG A O 1
ATOM 1588 N N . THR A 1 195 ? 30.432 4.187 -32.585 1.00 98.38 195 THR A N 1
ATOM 1589 C CA . THR A 1 195 ? 31.334 3.170 -33.143 1.00 98.38 195 THR A CA 1
ATOM 1590 C C . THR A 1 195 ? 30.944 2.807 -34.576 1.00 98.38 195 THR A C 1
ATOM 1592 O O . THR A 1 195 ? 31.803 2.761 -35.457 1.00 98.38 195 THR A O 1
ATOM 1595 N N . LYS A 1 196 ? 29.648 2.577 -34.842 1.00 98.25 196 LYS A N 1
ATOM 1596 C CA . LYS A 1 196 ? 29.143 2.311 -36.201 1.00 98.25 196 LYS A CA 1
ATOM 1597 C C . LYS A 1 196 ? 29.425 3.475 -37.146 1.00 98.25 196 LYS A C 1
ATOM 1599 O O . LYS A 1 196 ? 29.892 3.247 -38.256 1.00 98.25 196 LYS A O 1
ATOM 1604 N N . GLU A 1 197 ? 29.178 4.702 -36.699 1.00 98.44 197 GLU A N 1
ATOM 1605 C CA . GLU A 1 197 ? 29.439 5.909 -37.483 1.00 98.44 197 GLU A CA 1
ATOM 1606 C C . GLU A 1 197 ? 30.927 6.040 -37.837 1.00 98.44 197 GLU A C 1
ATOM 1608 O O . GLU A 1 197 ? 31.278 6.175 -39.008 1.00 98.44 197 GLU A O 1
ATOM 1613 N N . LEU A 1 198 ? 31.817 5.884 -36.855 1.00 98.44 198 LEU A N 1
ATOM 1614 C CA . LEU A 1 198 ? 33.260 5.917 -37.089 1.00 98.44 198 LEU A CA 1
ATOM 1615 C C . LEU A 1 198 ? 33.715 4.792 -38.030 1.00 98.44 198 LEU A C 1
ATOM 1617 O O . LEU A 1 198 ? 34.529 5.019 -38.924 1.00 98.44 198 LEU A O 1
ATOM 1621 N N . THR A 1 199 ? 33.159 3.590 -37.872 1.00 98.31 199 THR A N 1
ATOM 1622 C CA . THR A 1 199 ? 33.446 2.453 -38.760 1.00 98.31 199 THR A CA 1
ATOM 1623 C C . THR A 1 199 ? 33.046 2.769 -40.203 1.00 98.31 199 THR A C 1
ATOM 1625 O O . THR A 1 199 ? 33.830 2.525 -41.121 1.00 98.31 199 THR A O 1
ATOM 1628 N N . ASN A 1 200 ? 31.873 3.377 -40.413 1.00 97.81 200 ASN A N 1
ATOM 1629 C CA . ASN A 1 200 ? 31.421 3.805 -41.737 1.00 97.81 200 ASN A CA 1
ATOM 1630 C C . ASN A 1 200 ? 32.362 4.856 -42.346 1.00 97.81 200 ASN A C 1
ATOM 1632 O O . ASN A 1 200 ? 32.705 4.763 -43.526 1.00 97.81 200 ASN A O 1
ATOM 1636 N N . GLN A 1 201 ? 32.826 5.827 -41.551 1.00 98.44 201 GLN A N 1
ATOM 1637 C CA . GLN A 1 201 ? 33.779 6.845 -42.006 1.00 98.44 201 GLN A CA 1
ATOM 1638 C C . GLN A 1 201 ? 35.124 6.228 -42.408 1.00 98.44 201 GLN A C 1
ATOM 1640 O O . GLN A 1 201 ? 35.642 6.527 -43.486 1.00 98.44 201 GLN A O 1
ATOM 1645 N N . ILE A 1 202 ? 35.666 5.318 -41.592 1.00 98.25 202 ILE A N 1
ATOM 1646 C CA . ILE A 1 202 ? 36.904 4.587 -41.904 1.00 98.25 202 ILE A CA 1
ATOM 1647 C C . ILE A 1 202 ? 36.740 3.785 -43.198 1.00 98.25 202 ILE A C 1
ATOM 1649 O O . ILE A 1 202 ? 37.610 3.837 -44.070 1.00 98.25 202 ILE A O 1
ATOM 1653 N N . GLN A 1 203 ? 35.615 3.086 -43.362 1.00 98.00 203 GLN A N 1
ATOM 1654 C CA . GLN A 1 203 ? 35.330 2.323 -44.574 1.00 98.00 203 GLN A CA 1
ATOM 1655 C C . GLN A 1 203 ? 35.260 3.230 -45.814 1.00 98.00 203 GLN A C 1
ATOM 1657 O O . GLN A 1 203 ? 35.853 2.905 -46.845 1.00 98.00 203 GLN A O 1
ATOM 1662 N N . ALA A 1 204 ? 34.601 4.389 -45.725 1.00 98.12 204 ALA A N 1
ATOM 1663 C CA . ALA A 1 204 ? 34.520 5.353 -46.822 1.00 98.12 204 ALA A CA 1
ATOM 1664 C C . ALA A 1 204 ? 35.898 5.927 -47.207 1.00 98.12 204 ALA A C 1
ATOM 1666 O O . ALA A 1 204 ? 36.220 6.035 -48.397 1.00 98.12 204 ALA A O 1
ATOM 1667 N N . MET A 1 205 ? 36.738 6.247 -46.216 1.00 98.00 205 MET A N 1
ATOM 1668 C CA . MET A 1 205 ? 38.119 6.684 -46.447 1.00 98.00 205 MET A CA 1
ATOM 1669 C C . MET A 1 205 ? 38.955 5.580 -47.102 1.00 98.00 205 MET A C 1
ATOM 1671 O O . MET A 1 205 ? 39.639 5.843 -48.088 1.00 98.00 205 MET A O 1
ATOM 1675 N N . SER A 1 206 ? 38.858 4.339 -46.615 1.00 98.06 206 SER A N 1
ATOM 1676 C CA . SER A 1 206 ? 39.563 3.183 -47.183 1.00 98.06 206 SER A CA 1
ATOM 1677 C C . SER A 1 206 ? 39.199 2.959 -48.656 1.00 98.06 206 SER A C 1
ATOM 1679 O O . SER A 1 206 ? 40.084 2.828 -49.503 1.00 98.06 206 SER A O 1
ATOM 1681 N N . MET A 1 207 ? 37.906 3.020 -48.990 1.00 97.88 207 MET A N 1
ATOM 1682 C CA . MET A 1 207 ? 37.429 2.919 -50.374 1.00 97.88 207 MET A CA 1
ATOM 1683 C C . MET A 1 207 ? 37.953 4.057 -51.259 1.00 97.88 207 MET A C 1
ATOM 1685 O O . MET A 1 207 ? 38.330 3.830 -52.410 1.00 97.88 207 MET A O 1
ATOM 1689 N N . SER A 1 208 ? 38.001 5.279 -50.725 1.00 97.19 208 SER A N 1
ATOM 1690 C CA . SER A 1 208 ? 38.514 6.447 -51.449 1.00 97.19 208 SER A CA 1
ATOM 1691 C C . SER A 1 208 ? 40.018 6.335 -51.713 1.00 97.19 208 SER A C 1
ATOM 1693 O O . SER A 1 208 ? 40.454 6.574 -52.838 1.00 97.19 208 SER A O 1
ATOM 1695 N N . LEU A 1 209 ? 40.797 5.891 -50.720 1.00 97.75 209 LEU A N 1
ATOM 1696 C CA . LEU A 1 209 ? 42.231 5.621 -50.858 1.00 97.75 209 LEU A CA 1
ATOM 1697 C C . LEU A 1 209 ? 42.505 4.516 -51.883 1.00 97.75 209 LEU A C 1
ATOM 1699 O O . LEU A 1 209 ? 43.391 4.667 -52.723 1.00 97.75 209 LEU A O 1
ATOM 1703 N N . LEU A 1 210 ? 41.719 3.435 -51.871 1.00 97.38 210 LEU A N 1
ATOM 1704 C CA . LEU A 1 210 ? 41.837 2.365 -52.862 1.00 97.38 210 LEU A CA 1
ATOM 1705 C C . LEU A 1 210 ? 41.602 2.894 -54.283 1.00 97.38 210 LEU A C 1
ATOM 1707 O O . LEU A 1 210 ? 42.373 2.596 -55.196 1.00 97.38 210 LEU A O 1
ATOM 1711 N N . LYS A 1 211 ? 40.566 3.719 -54.469 1.00 96.94 211 LYS A N 1
ATOM 1712 C CA . LYS A 1 211 ? 40.264 4.346 -55.761 1.00 96.94 211 LYS A CA 1
ATOM 1713 C C . LYS A 1 211 ? 41.379 5.294 -56.208 1.00 96.94 211 LYS A C 1
ATOM 1715 O O . LYS A 1 211 ? 41.761 5.268 -57.375 1.00 96.94 211 LYS A O 1
ATOM 1720 N N . GLN A 1 212 ? 41.925 6.094 -55.294 1.00 97.00 212 GLN A N 1
ATOM 1721 C CA . GLN A 1 212 ? 43.065 6.966 -55.577 1.00 97.00 212 GLN A CA 1
ATOM 1722 C C . GLN A 1 212 ? 44.296 6.155 -56.001 1.00 97.00 212 GLN A C 1
ATOM 1724 O O . GLN A 1 212 ? 44.948 6.510 -56.980 1.00 97.00 212 GLN A O 1
ATOM 1729 N N . HIS A 1 213 ? 44.586 5.043 -55.322 1.00 96.31 213 HIS A N 1
ATOM 1730 C CA . HIS A 1 213 ? 45.694 4.163 -55.686 1.00 96.31 213 HIS A CA 1
ATOM 1731 C C . HIS A 1 213 ? 45.504 3.547 -57.083 1.00 96.31 213 HIS A C 1
ATOM 1733 O O . HIS A 1 213 ? 46.428 3.549 -57.893 1.00 96.31 213 HIS A O 1
ATOM 1739 N N . GLN A 1 214 ? 44.289 3.094 -57.415 1.00 96.19 214 GLN A N 1
ATOM 1740 C CA . GLN A 1 214 ? 43.965 2.617 -58.766 1.00 96.19 214 GLN A CA 1
ATOM 1741 C C . GLN A 1 214 ? 44.188 3.700 -59.830 1.00 96.19 214 GLN A C 1
ATOM 1743 O O . GLN A 1 214 ? 44.762 3.413 -60.879 1.00 96.19 214 GLN A O 1
ATOM 1748 N N . GLN A 1 215 ? 43.776 4.941 -59.558 1.00 95.25 215 GLN A N 1
ATOM 1749 C CA . GLN A 1 215 ? 44.000 6.074 -60.461 1.00 95.25 215 GLN A CA 1
ATOM 1750 C C . GLN A 1 215 ? 45.490 6.390 -60.628 1.00 95.25 215 GLN A C 1
ATOM 1752 O O . GLN A 1 215 ? 45.941 6.567 -61.755 1.00 95.25 215 GLN A O 1
ATOM 1757 N N . GLN A 1 216 ? 46.270 6.409 -59.543 1.00 94.94 216 GLN A N 1
ATOM 1758 C CA . GLN A 1 216 ? 47.723 6.609 -59.609 1.00 94.94 216 GLN A CA 1
ATOM 1759 C C . GLN A 1 216 ? 48.408 5.524 -60.448 1.00 94.94 216 GLN A C 1
ATOM 1761 O O . GLN A 1 216 ? 49.249 5.849 -61.281 1.00 94.94 216 GLN A O 1
ATOM 1766 N N . ASN A 1 217 ? 48.003 4.259 -60.300 1.00 95.25 217 ASN A N 1
ATOM 1767 C CA . ASN A 1 217 ? 48.532 3.162 -61.114 1.00 95.25 217 ASN A CA 1
ATOM 1768 C C . ASN A 1 217 ? 48.173 3.318 -62.602 1.00 95.25 217 ASN A C 1
ATOM 1770 O O . ASN A 1 217 ? 49.009 3.059 -63.465 1.00 95.25 217 ASN A O 1
ATOM 1774 N N . GLN A 1 218 ? 46.951 3.766 -62.917 1.00 95.44 218 GLN A N 1
ATOM 1775 C CA . GLN A 1 218 ? 46.551 4.067 -64.298 1.00 95.44 218 GLN A CA 1
ATOM 1776 C C . GLN A 1 218 ? 47.370 5.220 -64.892 1.00 95.44 218 GLN A C 1
ATOM 1778 O O . GLN A 1 218 ? 47.819 5.117 -66.031 1.00 95.44 218 GLN A O 1
ATOM 1783 N N . ILE A 1 219 ? 47.592 6.294 -64.126 1.00 94.50 219 ILE A N 1
ATOM 1784 C CA . ILE A 1 219 ? 48.418 7.435 -64.547 1.00 94.50 219 ILE A CA 1
ATOM 1785 C C . ILE A 1 219 ? 49.855 6.978 -64.812 1.00 94.50 219 ILE A C 1
ATOM 1787 O O . ILE A 1 219 ? 50.369 7.226 -65.899 1.00 94.50 219 ILE A O 1
ATOM 1791 N N . ALA A 1 220 ? 50.464 6.242 -63.880 1.00 93.81 220 ALA A N 1
ATOM 1792 C CA . ALA A 1 220 ? 51.829 5.739 -64.026 1.00 93.81 220 ALA A CA 1
ATOM 1793 C C . ALA A 1 220 ? 51.999 4.856 -65.279 1.00 93.81 220 ALA A C 1
ATOM 1795 O O . ALA A 1 220 ? 53.004 4.955 -65.984 1.00 93.81 220 ALA A O 1
ATOM 1796 N N . LEU A 1 221 ? 50.998 4.025 -65.598 1.00 93.50 221 LEU A N 1
ATOM 1797 C CA . LEU A 1 221 ? 51.003 3.204 -66.812 1.00 93.50 221 LEU A CA 1
ATOM 1798 C C . LEU A 1 221 ? 50.925 4.058 -68.091 1.00 93.50 221 LEU A C 1
ATOM 1800 O O . LEU A 1 221 ? 51.670 3.817 -69.041 1.00 93.50 221 LEU A O 1
ATOM 1804 N N . LEU A 1 222 ? 50.050 5.068 -68.119 1.00 91.38 222 LEU A N 1
ATOM 1805 C CA . LEU A 1 222 ? 49.927 5.990 -69.254 1.00 91.38 222 LEU A CA 1
ATOM 1806 C C . LEU A 1 222 ? 51.202 6.824 -69.458 1.00 91.38 222 LEU A C 1
ATOM 1808 O O . LEU A 1 222 ? 51.627 7.031 -70.594 1.00 91.38 222 LEU A O 1
ATOM 1812 N N . GLU A 1 223 ? 51.842 7.270 -68.377 1.00 90.75 223 GLU A N 1
ATOM 1813 C CA . GLU A 1 223 ? 53.128 7.976 -68.423 1.00 90.75 223 GLU A CA 1
ATOM 1814 C C . GLU A 1 223 ? 54.243 7.093 -68.999 1.00 90.75 223 GLU A C 1
ATOM 1816 O O . GLU A 1 223 ? 55.017 7.549 -69.843 1.00 90.75 223 GLU A O 1
ATOM 1821 N N . GLN A 1 224 ? 54.294 5.808 -68.627 1.00 87.94 224 GLN A N 1
ATOM 1822 C CA . GLN A 1 224 ? 55.234 4.852 -69.219 1.00 87.94 224 GLN A CA 1
ATOM 1823 C C . GLN A 1 224 ? 54.987 4.663 -70.725 1.00 87.94 224 GLN A C 1
ATOM 1825 O O . GLN A 1 224 ? 55.939 4.628 -71.512 1.00 87.94 224 GLN A O 1
ATOM 1830 N N . GLN A 1 225 ? 53.724 4.570 -71.150 1.00 86.25 225 GLN A N 1
ATOM 1831 C CA . GLN A 1 225 ? 53.371 4.456 -72.567 1.00 86.25 225 GLN A CA 1
ATOM 1832 C C . GLN A 1 225 ? 53.771 5.711 -73.358 1.00 86.25 225 GLN A C 1
ATOM 1834 O O . GLN A 1 225 ? 54.301 5.604 -74.463 1.00 86.25 225 GLN A O 1
ATOM 1839 N N . LYS A 1 226 ? 53.570 6.902 -72.786 1.00 83.44 226 LYS A N 1
ATOM 1840 C CA . LYS A 1 226 ? 54.021 8.161 -73.387 1.00 83.44 226 LYS A CA 1
ATOM 1841 C C . LYS A 1 226 ? 55.544 8.183 -73.548 1.00 83.44 226 LYS A C 1
ATOM 1843 O O . LYS A 1 226 ? 56.027 8.389 -74.654 1.00 83.44 226 LYS A O 1
ATOM 1848 N N . ASN A 1 227 ? 56.292 7.873 -72.489 1.00 72.94 227 ASN A N 1
ATOM 1849 C CA . ASN A 1 227 ? 57.757 7.863 -72.530 1.00 72.94 227 ASN A CA 1
ATOM 1850 C C . ASN A 1 227 ? 58.311 6.833 -73.533 1.00 72.94 227 ASN A C 1
ATOM 1852 O O . ASN A 1 227 ? 59.283 7.109 -74.226 1.00 72.94 227 ASN A O 1
ATOM 1856 N N . THR A 1 228 ? 57.693 5.654 -73.657 1.00 65.75 228 THR A N 1
ATOM 1857 C CA . THR A 1 228 ? 58.095 4.639 -74.653 1.00 65.75 228 THR A CA 1
ATOM 1858 C C . THR A 1 228 ? 57.732 5.038 -76.088 1.00 65.75 228 THR A C 1
ATOM 1860 O O . THR A 1 228 ? 58.517 4.786 -77.001 1.00 65.75 228 THR A O 1
ATOM 1863 N N . SER A 1 229 ? 56.599 5.717 -76.295 1.00 61.03 229 SER A N 1
ATOM 1864 C CA . SER A 1 229 ? 56.229 6.316 -77.585 1.00 61.03 229 SER A CA 1
ATOM 1865 C C . SER A 1 229 ? 57.160 7.468 -77.986 1.00 61.03 229 SER A C 1
ATOM 1867 O O . SER A 1 229 ? 57.468 7.613 -79.167 1.00 61.03 229 SER A O 1
ATOM 1869 N N . ASP A 1 230 ? 57.629 8.263 -77.022 1.00 55.38 230 ASP A N 1
ATOM 1870 C CA . ASP A 1 230 ? 58.588 9.348 -77.254 1.00 55.38 230 ASP A CA 1
ATOM 1871 C C . ASP A 1 230 ? 59.996 8.795 -77.565 1.00 55.38 230 ASP A C 1
ATOM 1873 O O . ASP A 1 230 ? 60.697 9.342 -78.413 1.00 55.38 230 ASP A O 1
ATOM 1877 N N . ILE A 1 231 ? 60.383 7.651 -76.980 1.00 55.62 231 ILE A N 1
ATOM 1878 C CA . ILE A 1 231 ? 61.641 6.943 -77.298 1.00 55.62 231 ILE A CA 1
ATOM 1879 C C . ILE A 1 231 ? 61.603 6.290 -78.695 1.00 55.62 231 ILE A C 1
ATOM 1881 O O . ILE A 1 231 ? 62.621 6.260 -79.383 1.00 55.62 231 ILE A O 1
ATOM 1885 N N . CYS A 1 232 ? 60.447 5.801 -79.161 1.00 49.69 232 CYS A N 1
ATOM 1886 C CA . CYS A 1 232 ? 60.314 5.181 -80.491 1.00 49.69 232 CYS A CA 1
ATOM 1887 C C . CYS A 1 232 ? 60.267 6.183 -81.665 1.00 49.69 232 CYS A C 1
ATOM 1889 O O . CYS A 1 232 ? 60.362 5.764 -82.815 1.00 49.69 232 CYS A O 1
ATOM 1891 N N . ASN A 1 233 ? 60.167 7.491 -81.398 1.00 50.25 233 ASN A N 1
ATOM 1892 C CA . ASN A 1 233 ? 60.197 8.546 -82.421 1.00 50.25 233 ASN A CA 1
ATOM 1893 C C . ASN A 1 233 ? 61.550 9.275 -82.525 1.00 50.25 233 ASN A C 1
ATOM 1895 O O . ASN A 1 233 ? 61.645 10.315 -83.178 1.00 50.25 233 ASN A O 1
ATOM 1899 N N . ILE A 1 234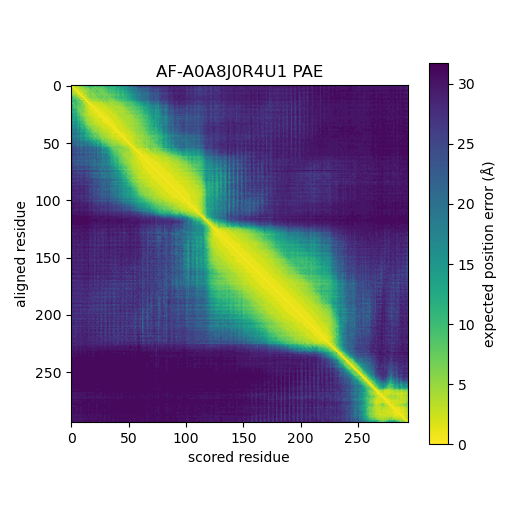 ? 62.616 8.726 -81.934 1.00 48.56 234 ILE A N 1
ATOM 1900 C CA . ILE A 1 234 ? 63.974 9.255 -82.091 1.00 48.56 234 ILE A CA 1
ATOM 1901 C C . ILE A 1 234 ? 64.701 8.449 -83.173 1.00 48.56 234 ILE A C 1
ATOM 1903 O O . ILE A 1 234 ? 65.122 7.312 -82.968 1.00 48.56 234 ILE A O 1
ATOM 1907 N N . VAL A 1 235 ? 64.868 9.068 -84.344 1.00 39.47 235 VAL A N 1
ATOM 1908 C CA . VAL A 1 235 ? 65.857 8.657 -85.351 1.00 39.47 235 VAL A CA 1
ATOM 1909 C C . VAL A 1 235 ? 67.251 8.669 -84.695 1.00 39.47 235 VAL A C 1
ATOM 1911 O O . VAL A 1 235 ? 67.593 9.671 -84.061 1.00 39.47 235 VAL A O 1
ATOM 1914 N N . PRO A 1 236 ? 68.093 7.627 -84.837 1.00 45.28 236 PRO A N 1
ATOM 1915 C CA . PRO A 1 236 ? 69.420 7.630 -84.238 1.00 45.28 236 PRO A CA 1
ATOM 1916 C C . PRO A 1 236 ? 70.367 8.491 -85.082 1.00 45.28 236 PRO A C 1
ATOM 1918 O O . PRO A 1 236 ? 70.889 8.034 -86.096 1.00 45.28 236 PRO A O 1
ATOM 1921 N N . SER A 1 237 ? 70.617 9.729 -84.657 1.00 34.78 237 SER A N 1
ATOM 1922 C CA . SER A 1 237 ? 71.745 10.524 -85.152 1.00 34.78 237 SER A CA 1
ATOM 1923 C C . SER A 1 237 ? 72.861 10.478 -84.116 1.00 34.78 237 SER A C 1
ATOM 1925 O O . SER A 1 237 ? 72.861 11.219 -83.136 1.00 34.78 237 SER A O 1
ATOM 1927 N N . TRP A 1 238 ? 73.805 9.564 -84.321 1.00 38.97 238 TRP A N 1
ATOM 1928 C CA . TRP A 1 238 ? 75.072 9.565 -83.603 1.00 38.97 238 TRP A CA 1
ATOM 1929 C C . TRP A 1 238 ? 75.874 10.794 -84.029 1.00 38.97 238 TRP A C 1
ATOM 1931 O O . TRP A 1 238 ? 76.031 10.996 -85.226 1.00 38.97 238 TRP A O 1
ATOM 1941 N N . THR A 1 239 ? 76.354 11.561 -83.043 1.00 35.44 239 THR A N 1
ATOM 1942 C CA . THR A 1 239 ? 77.638 12.293 -82.940 1.00 35.44 239 THR A CA 1
ATOM 1943 C C . THR A 1 239 ? 77.427 13.600 -82.176 1.00 35.44 239 THR A C 1
ATOM 1945 O O . THR A 1 239 ? 76.918 14.560 -82.742 1.00 35.44 239 THR A O 1
ATOM 1948 N N . LEU A 1 240 ? 77.868 13.676 -80.921 1.00 32.84 240 LEU A N 1
ATOM 1949 C CA . LEU A 1 240 ? 79.085 14.416 -80.576 1.00 32.84 240 LEU A CA 1
ATOM 1950 C C . LEU A 1 240 ? 79.369 14.349 -79.076 1.00 32.84 240 LEU A C 1
ATOM 1952 O O . LEU A 1 240 ? 78.492 14.366 -78.221 1.00 32.84 240 LEU A O 1
ATOM 1956 N N . HIS A 1 241 ? 80.659 14.194 -78.847 1.00 35.84 241 HIS A N 1
ATOM 1957 C CA . HIS A 1 241 ? 81.373 14.055 -77.602 1.00 35.84 241 HIS A CA 1
ATOM 1958 C C . HIS A 1 241 ? 81.466 15.408 -76.872 1.00 35.84 241 HIS A C 1
ATOM 1960 O O . HIS A 1 241 ? 81.266 16.457 -77.482 1.00 35.84 241 HIS A O 1
ATOM 1966 N N . THR A 1 242 ? 81.890 15.307 -75.611 1.00 33.50 242 THR A N 1
ATOM 1967 C CA . THR A 1 242 ? 82.545 16.310 -74.749 1.00 33.50 242 THR A CA 1
ATOM 1968 C C . THR A 1 242 ? 81.709 17.384 -74.033 1.00 33.50 242 THR A C 1
ATOM 1970 O O . THR A 1 242 ? 81.087 18.243 -74.646 1.00 33.50 242 THR A O 1
ATOM 1973 N N . ASP A 1 243 ? 81.858 17.328 -72.700 1.00 32.62 243 ASP A N 1
ATOM 1974 C CA . ASP A 1 243 ? 81.968 18.436 -71.738 1.00 32.62 243 ASP A CA 1
ATOM 1975 C C . ASP A 1 243 ? 80.727 18.862 -70.944 1.00 32.62 243 ASP A C 1
ATOM 1977 O O . ASP A 1 243 ? 80.087 19.867 -71.239 1.00 32.62 243 ASP A O 1
ATOM 1981 N N . PHE A 1 244 ? 80.481 18.156 -69.827 1.00 31.98 244 PHE A N 1
ATOM 1982 C CA . PHE A 1 244 ? 80.026 18.800 -68.585 1.00 31.98 244 PHE A CA 1
ATOM 1983 C C . PHE A 1 244 ? 80.328 17.948 -67.331 1.00 31.98 244 PHE A C 1
ATOM 1985 O O . PHE A 1 244 ? 79.426 17.470 -66.646 1.00 31.98 244 PHE A O 1
ATOM 1992 N N . GLU A 1 245 ? 81.610 17.754 -67.012 1.00 38.81 245 GLU A N 1
ATOM 1993 C CA . GLU A 1 245 ? 82.036 17.412 -65.646 1.00 38.81 245 GLU A CA 1
ATOM 1994 C C . GLU A 1 245 ? 82.725 18.626 -65.014 1.00 38.81 245 GLU A C 1
ATOM 1996 O O . GLU A 1 245 ? 83.934 18.795 -65.113 1.00 38.81 245 GLU A O 1
ATOM 2001 N N . GLU A 1 246 ? 81.952 19.470 -64.325 1.00 34.50 246 GLU A N 1
ATOM 2002 C CA . GLU A 1 246 ? 82.508 20.387 -63.328 1.00 34.50 246 GLU A CA 1
ATOM 2003 C C . GLU A 1 246 ? 81.478 20.704 -62.231 1.00 34.50 246 GLU A C 1
ATOM 2005 O O . GLU A 1 246 ? 80.767 21.705 -62.276 1.00 34.50 246 GLU A O 1
ATOM 2010 N N . LYS A 1 247 ? 81.384 19.787 -61.256 1.00 37.84 247 LYS A N 1
ATOM 2011 C CA . LYS A 1 247 ? 81.159 20.004 -59.805 1.00 37.84 247 LYS A CA 1
ATOM 2012 C C . LYS A 1 247 ? 80.528 18.771 -59.155 1.00 37.84 247 LYS A C 1
ATOM 2014 O O . LYS A 1 247 ? 79.402 18.793 -58.665 1.00 37.84 247 LYS A O 1
ATOM 2019 N N . LEU A 1 248 ? 81.310 17.697 -59.076 1.00 35.94 248 LEU A N 1
ATOM 2020 C CA . LEU A 1 248 ? 81.120 16.644 -58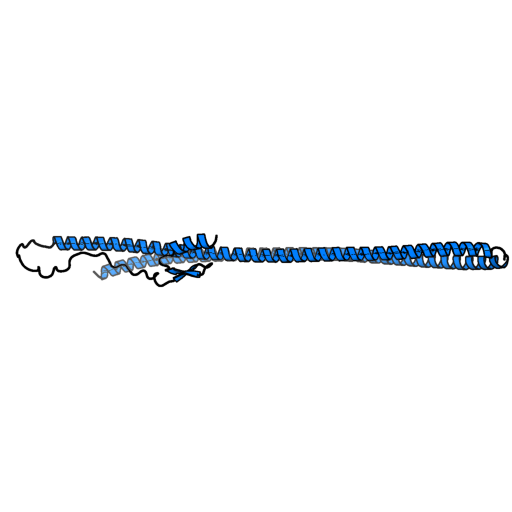.080 1.00 35.94 248 LEU A CA 1
ATOM 2021 C C . LEU A 1 248 ? 82.140 16.837 -56.957 1.00 35.94 248 LEU A C 1
ATOM 2023 O O . LEU A 1 248 ? 83.147 16.147 -56.848 1.00 35.94 248 LEU A O 1
ATOM 2027 N N . THR A 1 249 ? 81.840 17.791 -56.085 1.00 41.59 249 THR A N 1
ATOM 2028 C CA . THR A 1 249 ? 82.355 17.820 -54.718 1.00 41.59 249 THR A CA 1
ATOM 2029 C C . THR A 1 249 ? 81.152 17.903 -53.800 1.00 41.59 249 THR A C 1
ATOM 2031 O O . THR A 1 249 ? 80.634 18.981 -53.557 1.00 41.59 249 THR A O 1
ATOM 2034 N N . ILE A 1 250 ? 80.686 16.747 -53.330 1.00 37.28 250 ILE A N 1
ATOM 2035 C CA . ILE A 1 250 ? 80.437 16.466 -51.912 1.00 37.28 250 ILE A CA 1
ATOM 2036 C C . ILE A 1 250 ? 80.312 14.946 -51.789 1.00 37.28 250 ILE A C 1
ATOM 2038 O O . ILE A 1 250 ? 79.383 14.297 -52.262 1.00 37.28 250 ILE A O 1
ATOM 2042 N N . ARG A 1 251 ? 81.346 14.402 -51.160 1.00 37.44 251 ARG A N 1
ATOM 2043 C CA . ARG A 1 251 ? 81.467 13.068 -50.592 1.00 37.44 251 ARG A CA 1
ATOM 2044 C C . ARG A 1 251 ? 80.151 12.620 -49.948 1.00 37.44 251 ARG A C 1
ATOM 2046 O O . ARG A 1 251 ? 79.704 13.204 -48.966 1.00 37.44 251 ARG A O 1
ATOM 2053 N N . ALA A 1 252 ? 79.585 11.544 -50.480 1.00 44.59 252 ALA A N 1
ATOM 2054 C CA . ALA A 1 252 ? 78.533 10.768 -49.851 1.00 44.59 252 ALA A CA 1
ATOM 2055 C C . ALA A 1 252 ? 79.073 10.095 -48.584 1.00 44.59 252 ALA A C 1
ATOM 2057 O O . ALA A 1 252 ? 79.645 9.013 -48.657 1.00 44.59 252 ALA A O 1
ATOM 2058 N N . GLN A 1 253 ? 78.907 10.739 -47.432 1.00 44.31 253 GLN A N 1
ATOM 2059 C CA . GLN A 1 253 ? 78.856 10.099 -46.119 1.00 44.31 253 GLN A CA 1
ATOM 2060 C C . GLN A 1 253 ? 77.876 10.902 -45.255 1.00 44.31 253 GLN A C 1
ATOM 2062 O O . GLN A 1 253 ? 77.838 12.124 -45.349 1.00 44.31 253 GLN A O 1
ATOM 2067 N N . HIS A 1 254 ? 77.134 10.190 -44.406 1.00 36.53 254 HIS A N 1
ATOM 2068 C CA . HIS A 1 254 ? 76.190 10.662 -43.384 1.00 36.53 254 HIS A CA 1
ATOM 2069 C C . HIS A 1 254 ? 74.705 10.676 -43.788 1.00 36.53 254 HIS A C 1
ATOM 2071 O O . HIS A 1 254 ? 74.189 11.572 -44.445 1.00 36.53 254 HIS A O 1
ATOM 2077 N N . SER A 1 255 ? 74.069 9.586 -43.355 1.00 41.53 255 SER A N 1
ATOM 2078 C CA . SER A 1 255 ? 72.701 9.380 -42.878 1.00 41.53 255 SER A CA 1
ATOM 2079 C C . SER A 1 255 ? 71.741 10.584 -42.901 1.00 41.53 255 SER A C 1
ATOM 2081 O O . SER A 1 255 ? 72.132 11.679 -42.495 1.00 41.53 255 SER A O 1
ATOM 2083 N N . PRO A 1 256 ? 70.449 10.377 -43.243 1.00 43.66 256 PRO A N 1
ATOM 2084 C CA . PRO A 1 256 ? 69.425 11.415 -43.129 1.00 43.66 256 PRO A CA 1
ATOM 2085 C C . PRO A 1 256 ? 69.448 12.023 -41.720 1.00 43.66 256 PRO A C 1
ATOM 2087 O O . PRO A 1 256 ? 69.537 11.262 -40.749 1.00 43.66 256 PRO A O 1
ATOM 2090 N N . PRO A 1 257 ? 69.367 13.356 -41.565 1.00 44.78 257 PRO A N 1
ATOM 2091 C CA . PRO A 1 257 ? 69.357 13.952 -40.245 1.00 44.78 257 PRO A CA 1
ATOM 2092 C C . PRO A 1 257 ? 68.106 13.442 -39.537 1.00 44.78 257 PRO A C 1
ATOM 2094 O O . PRO A 1 257 ? 66.998 13.535 -40.073 1.00 44.78 257 PRO A O 1
ATOM 2097 N N . HIS A 1 258 ? 68.306 12.862 -38.351 1.00 45.47 258 HIS A N 1
ATOM 2098 C CA . HIS A 1 258 ? 67.252 12.572 -37.391 1.00 45.47 258 HIS A CA 1
ATOM 2099 C C . HIS A 1 258 ? 66.214 13.694 -37.460 1.00 45.47 258 HIS A C 1
ATOM 2101 O O . HIS A 1 258 ? 66.520 14.846 -37.135 1.00 45.47 258 HIS A O 1
ATOM 2107 N N . ARG A 1 259 ? 64.979 13.371 -37.871 1.00 45.25 259 ARG A N 1
ATOM 2108 C CA . ARG A 1 259 ? 63.845 14.198 -37.463 1.00 45.25 259 ARG A CA 1
ATOM 2109 C C . ARG A 1 259 ? 63.960 14.269 -35.946 1.00 45.25 259 ARG A C 1
ATOM 2111 O O . ARG A 1 259 ? 63.844 13.238 -35.285 1.00 45.25 259 ARG A O 1
ATOM 2118 N N . ARG A 1 260 ? 64.262 15.451 -35.409 1.00 53.56 260 ARG A N 1
ATOM 2119 C CA . ARG A 1 260 ? 64.105 15.711 -33.980 1.00 53.56 260 ARG A CA 1
ATOM 2120 C C . ARG A 1 260 ? 62.664 15.334 -33.662 1.00 53.56 260 ARG A C 1
ATOM 2122 O O . ARG A 1 260 ? 61.740 15.860 -34.283 1.00 53.56 260 ARG A O 1
ATOM 2129 N N . SER A 1 261 ? 62.503 14.309 -32.835 1.00 51.56 261 SER A N 1
ATOM 2130 C CA . SER A 1 261 ? 61.192 13.796 -32.474 1.00 51.56 261 SER A CA 1
ATOM 2131 C C . SER A 1 261 ? 60.465 14.932 -31.762 1.00 51.56 261 SER A C 1
ATOM 2133 O O . SER A 1 261 ? 60.942 15.406 -30.740 1.00 51.56 261 SER A O 1
ATOM 2135 N N . LEU A 1 262 ? 59.332 15.393 -32.292 1.00 56.34 262 LEU A N 1
ATOM 2136 C CA . LEU A 1 262 ? 58.498 16.443 -31.676 1.00 56.34 262 LEU A CA 1
ATOM 2137 C C . LEU A 1 262 ? 57.974 16.055 -30.275 1.00 56.34 262 LEU A C 1
ATOM 2139 O O . LEU A 1 262 ? 57.332 16.856 -29.609 1.00 56.34 262 LEU A O 1
ATOM 2143 N N . LEU A 1 263 ? 58.243 14.822 -29.840 1.00 51.81 263 LEU A N 1
ATOM 2144 C CA . LEU A 1 263 ? 57.944 14.288 -28.515 1.00 51.81 263 LEU A CA 1
ATOM 2145 C C . LEU A 1 263 ? 59.057 14.564 -27.487 1.00 51.81 263 LEU A C 1
ATOM 2147 O O . LEU A 1 263 ? 58.886 14.219 -26.325 1.00 51.81 263 LEU A O 1
ATOM 2151 N N . ASP A 1 264 ? 60.182 15.165 -27.887 1.00 53.81 264 ASP A N 1
ATOM 2152 C CA . ASP A 1 264 ? 61.319 15.420 -26.986 1.00 53.81 264 ASP A CA 1
ATOM 2153 C C . ASP A 1 264 ? 61.107 16.629 -26.053 1.00 53.81 264 ASP A C 1
ATOM 2155 O O . ASP A 1 264 ? 61.852 16.812 -25.098 1.00 53.81 264 ASP A O 1
ATOM 2159 N N . GLU A 1 265 ? 60.058 17.429 -26.284 1.00 58.66 265 GLU A N 1
ATOM 2160 C CA . GLU A 1 265 ? 59.694 18.579 -25.434 1.00 58.66 265 GLU A CA 1
ATOM 2161 C C . GLU A 1 265 ? 58.491 18.313 -24.514 1.00 58.66 265 GLU A C 1
ATOM 2163 O O . GLU A 1 265 ? 58.106 19.172 -23.721 1.00 58.66 265 GLU A O 1
ATOM 2168 N N . SER A 1 266 ? 57.882 17.125 -24.589 1.00 68.62 266 SER A N 1
ATOM 2169 C CA . SER A 1 266 ? 56.787 16.747 -23.695 1.00 68.62 266 SER A CA 1
ATOM 2170 C C . SER A 1 266 ? 57.341 15.919 -22.542 1.00 68.62 266 SER A C 1
ATOM 2172 O O . SER A 1 266 ? 57.941 14.869 -22.757 1.00 68.62 266 SER A O 1
ATOM 2174 N N . LEU A 1 267 ? 57.162 16.407 -21.317 1.00 81.38 267 LEU A N 1
ATOM 2175 C CA . LEU A 1 267 ? 57.582 15.730 -20.096 1.00 81.38 267 LEU A CA 1
ATOM 2176 C C . LEU A 1 267 ? 56.374 15.023 -19.473 1.00 81.38 267 LEU A C 1
ATOM 2178 O O . LEU A 1 267 ? 55.311 15.620 -19.310 1.00 81.38 267 LEU A O 1
ATOM 2182 N N . LEU A 1 268 ? 56.540 13.746 -19.148 1.00 80.56 268 LEU A N 1
ATOM 2183 C CA . LEU A 1 268 ? 55.557 12.912 -18.466 1.00 80.56 268 LEU A CA 1
ATOM 2184 C C . LEU A 1 268 ? 56.030 12.648 -17.038 1.00 80.56 268 LEU A C 1
ATOM 2186 O O . LEU A 1 268 ? 57.212 12.404 -16.803 1.00 80.56 268 LEU A O 1
ATOM 2190 N N . GLU A 1 269 ? 55.105 12.673 -16.086 1.00 86.62 269 GLU A N 1
ATOM 2191 C CA . GLU A 1 269 ? 55.413 12.473 -14.671 1.00 86.62 269 GLU A CA 1
ATOM 2192 C C . GLU A 1 269 ? 54.862 11.141 -14.172 1.00 86.62 269 GLU A C 1
ATOM 2194 O O . GLU A 1 269 ? 53.746 10.736 -14.511 1.00 86.62 269 GLU A O 1
ATOM 2199 N N . CYS A 1 270 ? 55.632 10.468 -13.318 1.00 85.00 270 CYS A N 1
ATOM 2200 C CA . CYS A 1 270 ? 55.120 9.342 -12.551 1.00 85.00 270 CYS A CA 1
ATOM 2201 C C . CYS A 1 270 ? 54.089 9.848 -11.523 1.00 85.00 270 CYS A C 1
ATOM 2203 O O . CYS A 1 270 ? 54.434 10.686 -10.685 1.00 85.00 270 CYS A O 1
ATOM 2205 N N . PRO A 1 271 ? 52.853 9.322 -11.503 1.00 80.31 271 PRO A N 1
ATOM 2206 C CA . PRO A 1 271 ? 51.813 9.802 -10.595 1.00 80.31 271 PRO A CA 1
ATOM 2207 C C . PRO A 1 271 ? 52.113 9.530 -9.113 1.00 80.31 271 PRO A C 1
ATOM 2209 O O . PRO A 1 271 ? 51.505 10.168 -8.257 1.00 80.31 271 PRO A O 1
ATOM 2212 N N . ASN A 1 272 ? 53.041 8.616 -8.799 1.00 79.69 272 ASN A N 1
ATOM 2213 C CA . ASN A 1 272 ? 53.320 8.219 -7.419 1.00 79.69 272 ASN A CA 1
ATOM 2214 C C . ASN A 1 272 ? 54.507 8.974 -6.788 1.00 79.69 272 ASN A C 1
ATOM 2216 O O . ASN A 1 272 ? 54.423 9.415 -5.646 1.00 79.69 272 ASN A O 1
ATOM 2220 N N . CYS A 1 273 ? 55.601 9.186 -7.529 1.00 88.38 273 CYS A N 1
ATOM 2221 C CA . CYS A 1 273 ? 56.812 9.851 -7.017 1.00 88.38 273 CYS A CA 1
ATOM 2222 C C . CYS A 1 273 ? 57.156 11.178 -7.716 1.00 88.38 273 CYS A C 1
ATOM 2224 O O . CYS A 1 273 ? 58.122 11.835 -7.330 1.00 88.38 273 CYS A O 1
ATOM 2226 N N . LYS A 1 274 ? 56.387 11.573 -8.742 1.00 84.19 274 LYS A N 1
ATOM 22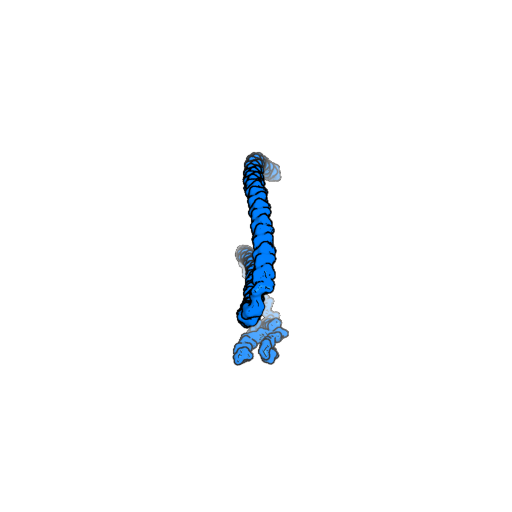27 C CA . LYS A 1 274 ? 56.599 12.774 -9.573 1.00 84.19 274 LYS A CA 1
ATOM 2228 C C . LYS A 1 274 ? 57.947 12.840 -10.297 1.00 84.19 274 LYS A C 1
ATOM 2230 O O . LYS A 1 274 ? 58.382 13.915 -10.701 1.00 84.19 274 LYS A O 1
ATOM 2235 N N . ALA A 1 275 ? 58.618 11.704 -10.482 1.00 84.38 275 ALA A N 1
ATOM 2236 C CA . ALA A 1 275 ? 59.798 11.641 -11.333 1.00 84.38 275 ALA A CA 1
ATOM 2237 C C . ALA A 1 275 ? 59.417 11.993 -12.781 1.00 84.38 275 ALA A C 1
ATOM 2239 O O . ALA A 1 275 ? 58.415 11.493 -13.303 1.00 84.38 275 ALA A O 1
ATOM 2240 N N . VAL A 1 276 ? 60.208 12.872 -13.398 1.00 86.06 276 VAL A N 1
ATOM 2241 C CA . VAL A 1 276 ? 59.932 13.467 -14.709 1.00 86.06 276 VAL A CA 1
ATOM 2242 C C . VAL A 1 276 ? 60.722 12.734 -15.785 1.00 86.06 276 VAL A C 1
ATOM 2244 O O . VAL A 1 276 ? 61.936 12.581 -15.668 1.00 86.06 276 VAL A O 1
ATOM 2247 N N . TYR A 1 277 ? 60.037 12.322 -16.847 1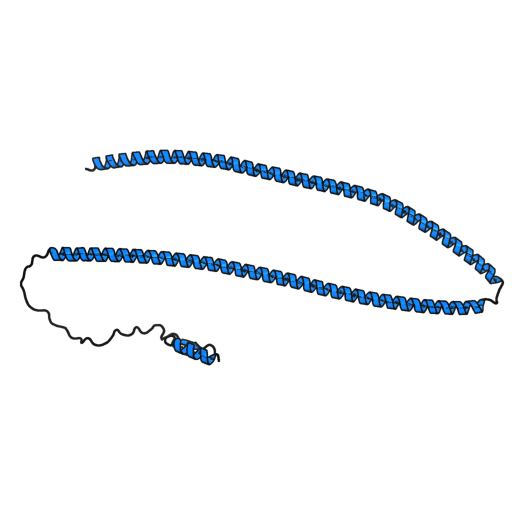.00 83.81 277 TYR A N 1
ATOM 2248 C CA . TYR A 1 277 ? 60.617 11.593 -17.967 1.00 83.81 277 TYR A CA 1
ATOM 2249 C C . TYR A 1 277 ? 60.253 12.257 -19.299 1.00 83.81 277 TYR A C 1
ATOM 2251 O O . TYR A 1 277 ? 59.100 12.649 -19.490 1.00 83.81 277 TYR A O 1
ATOM 2259 N N . PRO A 1 278 ? 61.190 12.354 -20.256 1.00 84.06 278 PRO A N 1
ATOM 2260 C CA . PRO A 1 278 ? 60.860 12.742 -21.622 1.00 84.06 278 PRO A CA 1
ATOM 2261 C C . PRO A 1 278 ? 59.859 11.761 -22.243 1.00 84.06 278 PRO A C 1
ATOM 2263 O O . PRO A 1 278 ? 59.996 10.545 -22.094 1.00 84.06 278 PRO A O 1
ATOM 2266 N N . ALA A 1 279 ? 58.871 12.254 -22.991 1.00 77.56 279 ALA A N 1
ATOM 2267 C CA . ALA A 1 279 ? 57.890 11.404 -23.670 1.00 77.56 279 ALA A CA 1
ATOM 2268 C C . ALA A 1 279 ? 58.541 10.495 -24.730 1.00 77.56 279 ALA A C 1
ATOM 2270 O O . ALA A 1 279 ? 58.014 9.426 -25.044 1.00 77.56 279 ALA A O 1
ATOM 2271 N N . SER A 1 280 ? 59.728 10.865 -25.222 1.00 80.12 280 SER A N 1
ATOM 2272 C CA . SER A 1 280 ? 60.589 10.013 -26.049 1.00 80.12 280 SER A CA 1
ATOM 2273 C C . SER A 1 280 ? 61.061 8.733 -25.326 1.00 80.12 280 SER A C 1
ATOM 2275 O O . SER A 1 280 ? 61.351 7.741 -25.994 1.00 80.12 280 SER A O 1
ATOM 2277 N N . GLN A 1 281 ? 61.054 8.707 -23.986 1.00 80.31 281 GLN A N 1
ATOM 2278 C CA . GLN A 1 281 ? 61.452 7.587 -23.116 1.00 80.31 281 GLN A CA 1
ATOM 2279 C C . GLN A 1 281 ? 60.274 6.991 -22.316 1.00 80.31 281 GLN A C 1
ATOM 2281 O O . GLN A 1 281 ? 60.443 6.446 -21.226 1.00 80.31 281 GLN A O 1
ATOM 2286 N N . HIS A 1 282 ? 59.055 7.020 -22.866 1.00 82.12 282 HIS A N 1
ATOM 2287 C CA . HIS A 1 282 ? 57.848 6.494 -22.206 1.00 82.12 282 HIS A CA 1
ATOM 2288 C C . HIS A 1 282 ? 57.971 5.034 -21.710 1.00 82.12 282 HIS A C 1
ATOM 2290 O O . HIS A 1 282 ? 57.387 4.667 -20.691 1.00 82.12 282 HIS A O 1
ATOM 2296 N N . ARG A 1 283 ? 58.767 4.197 -22.389 1.00 85.31 283 ARG A N 1
ATOM 2297 C CA . ARG A 1 283 ? 59.007 2.799 -21.986 1.00 85.31 283 ARG A CA 1
ATOM 2298 C C . ARG A 1 283 ? 59.739 2.677 -20.644 1.00 85.31 283 ARG A C 1
ATOM 2300 O O . ARG A 1 283 ? 59.473 1.740 -19.901 1.00 85.31 283 ARG A O 1
ATOM 2307 N N . GLU A 1 284 ? 60.635 3.613 -20.340 1.00 84.31 284 GLU A N 1
ATOM 2308 C CA . GLU A 1 284 ? 61.382 3.655 -19.077 1.00 84.31 284 GLU A CA 1
ATOM 2309 C C . GLU A 1 284 ? 60.501 4.171 -17.933 1.00 84.31 284 GLU A C 1
ATOM 2311 O O . GLU A 1 284 ? 60.559 3.638 -16.828 1.00 84.31 284 GLU A O 1
ATOM 2316 N N . LEU A 1 285 ? 59.607 5.126 -18.219 1.00 85.69 285 LEU A N 1
ATOM 2317 C CA . LEU A 1 285 ? 58.584 5.577 -17.272 1.00 85.69 285 LEU A CA 1
ATOM 2318 C C . LEU A 1 285 ? 57.628 4.440 -16.874 1.00 85.69 285 LEU A C 1
ATOM 2320 O O . LEU A 1 285 ? 57.320 4.306 -15.697 1.00 85.69 285 LEU A O 1
ATOM 2324 N N . LEU A 1 286 ? 57.171 3.607 -17.817 1.00 85.12 286 LEU A N 1
ATOM 2325 C CA . LEU A 1 286 ? 56.298 2.468 -17.489 1.00 85.12 286 LEU A CA 1
ATOM 2326 C C . LEU A 1 286 ? 56.998 1.453 -16.575 1.00 85.12 286 LEU A C 1
ATOM 2328 O O . LEU A 1 286 ? 56.431 1.060 -15.561 1.00 85.12 286 LEU A O 1
ATOM 2332 N N . ALA A 1 287 ? 58.255 1.107 -16.872 1.00 84.88 287 ALA A N 1
ATOM 2333 C CA . ALA A 1 287 ? 59.048 0.230 -16.008 1.00 84.88 287 ALA A CA 1
ATOM 2334 C C . ALA A 1 287 ? 59.290 0.845 -14.615 1.00 84.88 287 ALA A C 1
ATOM 2336 O O . ALA A 1 287 ? 59.286 0.138 -13.608 1.00 84.88 287 ALA A O 1
ATOM 2337 N N . HIS A 1 288 ? 59.475 2.168 -14.543 1.00 87.81 288 HIS A N 1
ATOM 2338 C CA . HIS A 1 288 ? 59.567 2.890 -13.277 1.00 87.81 288 HIS A CA 1
ATOM 2339 C C . HIS A 1 288 ? 58.248 2.836 -12.495 1.00 87.81 288 HIS A C 1
ATOM 2341 O O . HIS A 1 288 ? 58.275 2.612 -11.288 1.00 87.81 288 HIS A O 1
ATOM 2347 N N . ILE A 1 289 ? 57.102 3.037 -13.155 1.00 84.19 289 ILE A N 1
ATOM 2348 C CA . ILE A 1 289 ? 55.7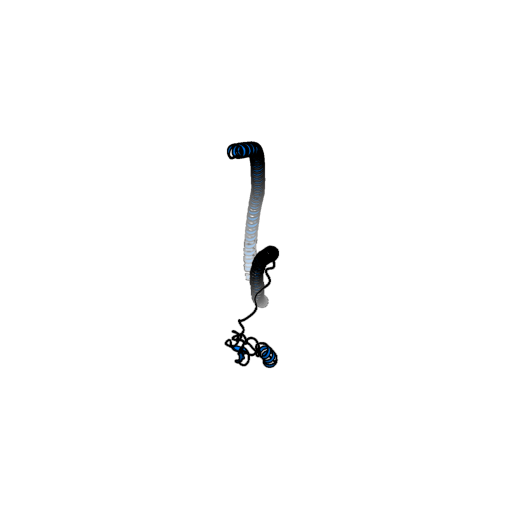79 2.974 -12.519 1.00 84.19 289 ILE A CA 1
ATOM 2349 C C . ILE A 1 289 ? 55.546 1.585 -11.923 1.00 84.19 289 ILE A C 1
ATOM 2351 O O . ILE A 1 289 ? 55.147 1.522 -10.767 1.00 84.19 289 ILE A O 1
ATOM 2355 N N . ASP A 1 290 ? 55.882 0.506 -12.637 1.00 82.69 290 ASP A N 1
ATOM 2356 C CA . ASP A 1 290 ? 55.714 -0.870 -12.144 1.00 82.69 290 ASP A CA 1
ATOM 2357 C C . ASP A 1 290 ? 56.464 -1.115 -10.816 1.00 82.69 290 ASP A C 1
ATOM 2359 O O . ASP A 1 290 ? 55.925 -1.732 -9.893 1.00 82.69 290 ASP A O 1
ATOM 2363 N N . TYR A 1 291 ? 57.683 -0.576 -10.675 1.00 78.81 291 TYR A N 1
ATOM 2364 C CA . TYR A 1 291 ? 58.431 -0.619 -9.410 1.00 78.81 291 TYR A CA 1
ATOM 2365 C C . TYR A 1 291 ? 57.880 0.360 -8.365 1.00 78.81 291 TYR A C 1
ATOM 2367 O O . TYR A 1 291 ? 57.861 0.057 -7.180 1.00 78.81 291 TYR A O 1
ATOM 2375 N N . CYS A 1 292 ? 57.431 1.540 -8.790 1.00 80.50 292 CYS A N 1
ATOM 2376 C CA . CYS A 1 292 ? 56.961 2.596 -7.899 1.00 80.50 292 CYS A CA 1
ATOM 2377 C C . CYS A 1 292 ? 55.561 2.317 -7.323 1.00 80.50 292 CYS A C 1
ATOM 2379 O O . CYS A 1 292 ? 55.201 2.917 -6.317 1.00 80.50 292 CYS A O 1
ATOM 2381 N N . THR A 1 293 ? 54.769 1.434 -7.940 1.00 67.75 293 THR A N 1
ATOM 2382 C CA . THR A 1 293 ? 53.466 0.966 -7.428 1.00 67.75 293 THR A CA 1
ATOM 2383 C C . THR A 1 293 ? 53.549 -0.277 -6.535 1.00 67.75 293 THR A C 1
ATOM 2385 O O . THR A 1 293 ? 52.516 -0.692 -6.006 1.00 67.75 293 THR A O 1
ATOM 2388 N N . SER A 1 294 ? 54.741 -0.868 -6.393 1.00 55.41 294 SER A N 1
ATOM 2389 C CA . SER A 1 294 ? 55.036 -1.928 -5.414 1.00 55.41 294 SER A CA 1
ATOM 2390 C C . SER A 1 294 ? 55.405 -1.321 -4.061 1.00 55.41 294 SER A C 1
ATOM 2392 O O . SER A 1 294 ? 55.011 -1.915 -3.034 1.00 55.41 294 SER A O 1
#

Mean predicted aligned error: 22.22 Å

InterPro domains:
  IPR022008 TSG101 and ALIX binding domain of CEP55 [PF12180] (66-97)
  IPR038926 Centrosomal protein of 55kDa [PTHR31838] (52-225)

pLDDT: mean 83.15, std 19.0, range [31.98, 98.69]